Protein AF-A0A2K8SET0-F1 (afdb_monomer_lite)

Foldseek 3Di:
DVVLLVVLVPVVLLLLLLLLVVLLVQLLLLLLLLLVLLLVLLVVVVVCVPPVDDSVVVSVVSLVVSLVVSCVVLCVVVVVVLVPQLPFPPPPPRAGDDALLNLDHSVSSNVSSVVSCVVSSVVSCVSSCCCSVPQVPPPCNVVLPVNLLSQLLVQLLCVLVVCQLVLLQFWFDFFFLQNLVVVVVSQVVVCVVPVDGDDHDVVSRDGPDDDDRRDTQCVPPRCVSDDPPPCCSNVGGLAQPPSLSSLLSVVSSLCSVVSPPPPPDPDPVSVVVNVVSVVSLVSSLSSCSSSRSHDNCNNVVSNVVSVVSSVVSVVVSVVVVVVVVVVVVVVVVVVD

Sequence (336 aa):
MDIFSKIMKIDFLKYISIFYHELGFTELYIIFILVTIIILDYVWFYLQNTKKMKKEIFSWITICFFIIVWITLMFFKFYKKWKFNYWVDIEGKGQLKYNIAKLLSPSEYRTILVLIFSYQFIILIAILMYYKLVFSKKKNFYEEQYWKISVKILMYFFITYGLVGTVKVCMGRDYYRGMEYVIYNRIDIYYEKTGDWIIFNPKWVTTPEYQPWWNFNGLIGNPQSINWSLDQLFNANAFPSGHMAQMGMVGMGFCFIINPRDKQTINWKKVVPIYLFFFHQLIMVLSFLINGSHWLTDTSFTWMWSIVTIWIANLVVDASLDKIGNKKNTEIQNFK

pLDDT: mean 80.18, std 15.46, range [34.81, 98.0]

Organism: NCBI:txid1336749

Structure (mmCIF, N/CA/C/O backbone):
data_AF-A0A2K8SET0-F1
#
_entry.id   AF-A0A2K8SET0-F1
#
loop_
_atom_site.group_PDB
_atom_site.id
_atom_site.type_symbol
_atom_site.label_atom_id
_atom_site.label_alt_id
_atom_site.label_comp_id
_atom_site.label_asym_id
_atom_site.label_entity_id
_atom_site.label_seq_id
_atom_site.pdbx_PDB_ins_code
_atom_site.Cartn_x
_atom_site.Cartn_y
_atom_site.Cartn_z
_atom_site.occupancy
_atom_site.B_iso_or_equiv
_atom_site.auth_seq_id
_atom_site.auth_comp_id
_atom_site.auth_asym_id
_atom_site.auth_atom_id
_atom_site.pdbx_PDB_model_num
ATOM 1 N N . MET A 1 1 ? 0.274 -6.864 -26.140 1.00 59.12 1 MET A N 1
ATOM 2 C CA . MET A 1 1 ? 1.260 -6.154 -25.296 1.00 59.12 1 MET A CA 1
ATOM 3 C C . MET A 1 1 ? 1.923 -4.997 -26.041 1.00 59.12 1 MET A C 1
ATOM 5 O O . MET A 1 1 ? 2.043 -3.931 -25.454 1.00 59.12 1 MET A O 1
ATOM 9 N N . ASP A 1 2 ? 2.177 -5.119 -27.347 1.00 62.97 2 ASP A N 1
ATOM 10 C CA . ASP A 1 2 ? 2.644 -4.012 -28.212 1.00 62.97 2 ASP A CA 1
ATOM 11 C C . ASP A 1 2 ? 1.755 -2.757 -28.214 1.00 62.97 2 ASP A C 1
ATOM 13 O O . ASP A 1 2 ? 2.199 -1.656 -28.520 1.00 62.97 2 ASP A O 1
ATOM 17 N N . ILE A 1 3 ? 0.476 -2.896 -27.860 1.00 71.38 3 ILE A N 1
ATOM 18 C CA . ILE A 1 3 ? -0.425 -1.753 -27.673 1.00 71.38 3 ILE A CA 1
ATOM 19 C C . ILE A 1 3 ? 0.046 -0.881 -26.497 1.00 71.38 3 ILE A C 1
ATOM 21 O O . ILE A 1 3 ? 0.069 0.338 -26.625 1.00 71.38 3 ILE A O 1
ATOM 25 N N . PHE A 1 4 ? 0.487 -1.473 -25.381 1.00 67.69 4 PHE A N 1
ATOM 26 C CA . PHE A 1 4 ? 0.939 -0.720 -24.204 1.00 67.69 4 PHE A CA 1
ATOM 27 C C . PHE A 1 4 ? 2.284 -0.023 -24.440 1.00 67.69 4 PHE A C 1
ATOM 29 O O . PHE A 1 4 ? 2.461 1.118 -24.016 1.00 67.69 4 PHE A O 1
ATOM 36 N N . SER A 1 5 ? 3.190 -0.641 -25.205 1.00 62.78 5 SER A N 1
ATOM 37 C CA . SER A 1 5 ? 4.435 0.019 -25.622 1.00 62.78 5 SER A CA 1
ATOM 38 C C . SER A 1 5 ? 4.176 1.176 -26.596 1.00 62.78 5 SER A C 1
ATOM 40 O O . SER A 1 5 ? 4.845 2.205 -26.525 1.00 62.78 5 SER A O 1
ATOM 42 N N . LYS A 1 6 ? 3.150 1.081 -27.454 1.00 69.00 6 LYS A N 1
ATOM 43 C CA . LYS A 1 6 ? 2.692 2.208 -28.287 1.00 69.00 6 LYS A CA 1
ATOM 44 C C . LYS A 1 6 ? 2.050 3.324 -27.458 1.00 69.00 6 LYS A C 1
ATOM 46 O O . LYS A 1 6 ? 2.267 4.494 -27.762 1.00 69.00 6 LYS A O 1
ATOM 51 N N . ILE A 1 7 ? 1.316 2.982 -26.399 1.00 69.81 7 ILE A N 1
ATOM 52 C CA . ILE A 1 7 ? 0.691 3.945 -25.478 1.00 69.81 7 ILE A CA 1
ATOM 53 C C . ILE A 1 7 ? 1.741 4.799 -24.743 1.00 69.81 7 ILE A C 1
ATOM 55 O O . ILE A 1 7 ? 1.509 5.986 -24.524 1.00 69.81 7 ILE A O 1
ATOM 59 N N . MET A 1 8 ? 2.929 4.252 -24.457 1.00 65.31 8 MET A N 1
ATOM 60 C CA . MET A 1 8 ? 4.059 4.991 -23.860 1.00 65.31 8 MET A CA 1
ATOM 61 C C . MET A 1 8 ? 4.589 6.162 -24.709 1.00 65.31 8 MET A C 1
ATOM 63 O O . MET A 1 8 ? 5.368 6.977 -24.208 1.00 65.31 8 MET A O 1
ATOM 67 N N . LYS A 1 9 ? 4.165 6.294 -25.975 1.00 67.69 9 LYS A N 1
ATOM 68 C CA . LYS A 1 9 ? 4.431 7.490 -26.795 1.00 67.69 9 LYS A CA 1
ATOM 69 C C . LYS A 1 9 ? 3.701 8.731 -26.279 1.00 67.69 9 LYS A C 1
ATOM 71 O O . LYS A 1 9 ? 4.137 9.845 -26.543 1.00 67.69 9 LYS A O 1
ATOM 76 N N . ILE A 1 10 ? 2.602 8.546 -25.552 1.00 79.94 10 ILE A N 1
ATOM 77 C CA . ILE A 1 10 ? 1.809 9.638 -24.994 1.00 79.94 10 ILE A CA 1
ATOM 78 C C . ILE A 1 10 ? 2.432 10.040 -23.655 1.00 79.94 10 ILE A C 1
ATOM 80 O O . ILE A 1 10 ? 2.283 9.336 -22.653 1.00 79.94 10 ILE A O 1
ATOM 84 N N . ASP A 1 11 ? 3.110 11.191 -23.626 1.00 79.31 11 ASP A N 1
ATOM 85 C CA . ASP A 1 11 ? 3.842 11.673 -22.446 1.00 79.31 11 ASP A CA 1
ATOM 86 C C . ASP A 1 11 ? 2.974 11.728 -21.180 1.00 79.31 11 ASP A C 1
ATOM 88 O O . ASP A 1 11 ? 3.429 11.352 -20.102 1.00 79.31 11 ASP A O 1
ATOM 92 N N . PHE A 1 12 ? 1.701 12.107 -21.304 1.00 85.62 12 PHE A N 1
ATOM 93 C CA . PHE A 1 12 ? 0.752 12.117 -20.188 1.00 85.62 12 PHE A CA 1
ATOM 94 C C . PHE A 1 12 ? 0.607 10.747 -19.498 1.00 85.62 12 PHE A C 1
ATOM 96 O O . PHE A 1 12 ? 0.669 10.657 -18.271 1.00 85.62 12 PHE A O 1
ATOM 103 N N . LEU A 1 13 ? 0.469 9.667 -20.274 1.00 83.75 13 LEU A N 1
ATOM 104 C CA . LEU A 1 13 ? 0.269 8.314 -19.741 1.00 83.75 13 LEU A CA 1
ATOM 105 C C . LEU A 1 13 ? 1.542 7.751 -19.104 1.00 83.75 13 LEU A C 1
ATOM 107 O O . LEU A 1 13 ? 1.458 6.967 -18.161 1.00 83.75 13 LEU A O 1
ATOM 111 N N . LYS A 1 14 ? 2.712 8.221 -19.543 1.00 79.19 14 LYS A N 1
ATOM 112 C CA . LYS A 1 14 ? 3.998 7.967 -18.884 1.00 79.19 14 LYS A CA 1
ATOM 113 C C . LYS A 1 14 ? 4.041 8.585 -17.482 1.00 79.19 14 LYS A C 1
ATOM 115 O O . LYS A 1 14 ? 4.354 7.875 -16.527 1.00 79.19 14 LYS A O 1
ATOM 120 N N . TYR A 1 15 ? 3.707 9.872 -17.334 1.00 87.44 15 TYR A N 1
ATOM 121 C CA . TYR A 1 15 ? 3.701 10.517 -16.010 1.00 87.44 15 TYR A CA 1
ATOM 122 C C . TYR A 1 15 ? 2.688 9.857 -15.072 1.00 87.44 15 TYR A C 1
ATOM 124 O O . TYR A 1 15 ? 3.029 9.575 -13.926 1.00 87.44 15 TYR A O 1
ATOM 132 N N . ILE A 1 16 ? 1.484 9.538 -15.566 1.00 91.19 16 ILE A N 1
ATOM 133 C CA . ILE A 1 16 ? 0.485 8.778 -14.798 1.00 91.19 16 ILE A CA 1
ATOM 134 C C . ILE A 1 16 ? 1.038 7.423 -14.374 1.00 91.19 16 ILE A C 1
ATOM 136 O O . ILE A 1 16 ? 0.925 7.059 -13.206 1.00 91.19 16 ILE A O 1
ATOM 140 N N . SER A 1 17 ? 1.655 6.690 -15.299 1.00 88.88 17 SER A N 1
ATOM 141 C CA . SER A 1 17 ? 2.153 5.348 -15.023 1.00 88.88 17 SER A CA 1
ATOM 142 C C . SER A 1 17 ? 3.209 5.337 -13.917 1.00 88.88 17 SER A C 1
ATOM 144 O O . SER A 1 17 ? 3.146 4.520 -12.994 1.00 88.88 17 SER A O 1
ATOM 146 N N . ILE A 1 18 ? 4.144 6.286 -13.958 1.00 87.44 18 ILE A N 1
ATOM 147 C CA . ILE A 1 18 ? 5.181 6.421 -12.932 1.00 87.44 18 ILE A CA 1
ATOM 148 C C . ILE A 1 18 ? 4.582 6.930 -11.620 1.00 87.44 18 ILE A C 1
ATOM 150 O O . ILE A 1 18 ? 4.914 6.396 -10.564 1.00 87.44 18 ILE A O 1
ATOM 154 N N . PHE A 1 19 ? 3.658 7.893 -11.675 1.00 93.06 19 PHE A N 1
ATOM 155 C CA . PHE A 1 19 ? 2.947 8.381 -10.494 1.00 93.06 19 PHE A CA 1
ATOM 156 C C . PHE A 1 19 ? 2.252 7.238 -9.749 1.00 93.06 19 PHE A C 1
ATOM 158 O O . PHE A 1 19 ? 2.478 7.064 -8.557 1.00 93.06 19 PHE A O 1
ATOM 165 N N . TYR A 1 20 ? 1.467 6.414 -10.443 1.00 93.81 20 TYR A N 1
ATOM 166 C CA . TYR A 1 20 ? 0.742 5.295 -9.836 1.00 93.81 20 TYR A CA 1
ATOM 167 C C . TYR A 1 20 ? 1.656 4.168 -9.362 1.00 93.81 20 TYR A C 1
ATOM 169 O O . TYR A 1 20 ? 1.371 3.538 -8.344 1.00 93.81 20 TYR A O 1
ATOM 177 N N . HIS A 1 21 ? 2.762 3.928 -10.065 1.00 89.06 21 HIS A N 1
ATOM 178 C CA . HIS A 1 21 ? 3.762 2.969 -9.613 1.00 89.06 21 HIS A CA 1
ATOM 179 C C . HIS A 1 21 ? 4.384 3.392 -8.284 1.00 89.06 21 HIS A C 1
ATOM 181 O O . HIS A 1 21 ? 4.460 2.605 -7.346 1.00 89.06 21 HIS A O 1
ATOM 187 N N . GLU A 1 22 ? 4.765 4.660 -8.177 1.00 90.38 22 GLU A N 1
ATOM 188 C CA . GLU A 1 22 ? 5.341 5.224 -6.963 1.00 90.38 22 GLU A CA 1
ATOM 189 C C . GLU A 1 22 ? 4.334 5.311 -5.813 1.00 90.38 22 GLU A C 1
ATOM 191 O O . GLU A 1 22 ? 4.635 4.933 -4.676 1.00 90.38 22 GLU A O 1
ATOM 196 N N . LEU A 1 23 ? 3.115 5.746 -6.126 1.00 93.75 23 LEU A N 1
ATOM 197 C CA . LEU A 1 23 ? 1.998 5.845 -5.196 1.00 93.75 23 LEU A CA 1
ATOM 198 C C . LEU A 1 23 ? 1.660 4.483 -4.582 1.00 93.75 23 LEU A C 1
ATOM 200 O O . LEU A 1 23 ? 1.507 4.359 -3.361 1.00 93.75 23 LEU A O 1
ATOM 204 N N . GLY A 1 24 ? 1.640 3.442 -5.415 1.00 90.25 24 GLY A N 1
ATOM 205 C CA . GLY A 1 24 ? 1.353 2.077 -5.007 1.00 90.25 24 GLY A CA 1
ATOM 206 C C . GLY A 1 24 ? 2.336 1.512 -3.980 1.00 90.25 24 GLY A C 1
ATOM 207 O O . GLY A 1 24 ? 2.041 0.477 -3.403 1.00 90.25 24 GLY A O 1
ATOM 208 N N . PHE A 1 25 ? 3.471 2.157 -3.693 1.00 88.81 25 PHE A N 1
ATOM 209 C CA . PHE A 1 25 ? 4.358 1.730 -2.609 1.00 88.81 25 PHE A CA 1
ATOM 210 C C . PHE A 1 25 ? 4.018 2.348 -1.243 1.00 88.81 25 PHE A C 1
ATOM 212 O O . PHE A 1 25 ? 4.593 1.921 -0.239 1.00 88.81 25 PHE A O 1
ATOM 219 N N . THR A 1 26 ? 3.215 3.414 -1.172 1.00 93.25 26 THR A N 1
ATOM 220 C CA . THR A 1 26 ? 3.055 4.227 0.056 1.00 93.25 26 THR A CA 1
ATOM 221 C C . THR A 1 26 ? 1.625 4.346 0.573 1.00 93.25 26 THR A C 1
ATOM 223 O O . THR A 1 26 ? 1.456 4.634 1.756 1.00 93.25 26 THR A O 1
ATOM 226 N N . GLU A 1 27 ? 0.592 4.096 -0.238 1.00 93.00 27 GLU A N 1
ATOM 227 C CA . GLU A 1 27 ? -0.812 4.244 0.211 1.00 93.00 27 GLU A CA 1
ATOM 228 C C . GLU A 1 27 ? -1.165 3.362 1.412 1.00 93.00 27 GLU A C 1
ATOM 230 O O . GLU A 1 27 ? -1.963 3.757 2.264 1.00 93.00 27 GLU A O 1
ATOM 235 N N . LEU A 1 28 ? -0.513 2.204 1.535 1.00 93.12 28 LEU A N 1
ATOM 236 C CA . LEU A 1 28 ? -0.680 1.293 2.664 1.00 93.12 28 LEU A CA 1
ATOM 237 C C . LEU A 1 28 ? -0.456 1.972 4.022 1.00 93.12 28 LEU A C 1
ATOM 239 O O . LEU A 1 28 ? -1.123 1.628 4.999 1.00 93.12 28 LEU A O 1
ATOM 243 N N . TYR A 1 29 ? 0.457 2.949 4.092 1.00 94.50 29 TYR A N 1
ATOM 244 C CA . TYR A 1 29 ? 0.788 3.648 5.335 1.00 94.50 29 TYR A CA 1
ATOM 245 C C . TYR A 1 29 ? -0.429 4.368 5.920 1.00 94.50 29 TYR A C 1
ATOM 247 O O . TYR A 1 29 ? -0.621 4.360 7.134 1.00 94.50 29 TYR A O 1
ATOM 255 N N . ILE A 1 30 ? -1.282 4.939 5.066 1.00 95.44 30 ILE A N 1
ATOM 256 C CA . ILE A 1 30 ? -2.477 5.675 5.491 1.00 95.44 30 ILE A CA 1
ATOM 257 C C . ILE A 1 30 ? -3.472 4.723 6.166 1.00 95.44 30 ILE A C 1
ATOM 259 O O . ILE A 1 30 ? -3.982 5.014 7.249 1.00 95.44 30 ILE A O 1
ATOM 263 N N . ILE A 1 31 ? -3.704 3.553 5.564 1.00 95.38 31 ILE A N 1
ATOM 264 C CA . ILE A 1 31 ? -4.616 2.543 6.114 1.00 95.38 31 ILE A CA 1
ATOM 265 C C . ILE A 1 31 ? -4.063 1.954 7.410 1.00 95.38 31 ILE A C 1
ATOM 267 O O . ILE A 1 31 ? -4.815 1.803 8.370 1.00 95.38 31 ILE A O 1
ATOM 271 N N . PHE A 1 32 ? -2.758 1.676 7.479 1.00 95.50 32 PHE A N 1
ATOM 272 C CA . PHE A 1 32 ? -2.129 1.208 8.715 1.00 95.50 32 PHE A CA 1
ATOM 273 C C . PHE A 1 32 ? -2.299 2.192 9.863 1.00 95.50 32 PHE A C 1
ATOM 275 O O . PHE A 1 32 ? -2.651 1.781 10.970 1.00 95.50 32 PHE A O 1
ATOM 282 N N . ILE A 1 33 ? -2.079 3.481 9.607 1.00 96.81 33 ILE A N 1
ATOM 283 C CA . ILE A 1 33 ? -2.267 4.526 10.612 1.00 96.81 33 ILE A CA 1
ATOM 284 C C . ILE A 1 33 ? -3.722 4.544 11.086 1.00 96.81 33 ILE A C 1
ATOM 286 O O . ILE A 1 33 ? -3.963 4.498 12.292 1.00 96.81 33 ILE A O 1
ATOM 290 N N . LEU A 1 34 ? -4.692 4.536 10.165 1.00 95.81 34 LEU A N 1
ATOM 291 C CA . LEU A 1 34 ? -6.117 4.529 10.510 1.00 95.81 34 LEU A CA 1
ATOM 292 C C . LEU A 1 34 ? -6.497 3.309 11.368 1.00 95.81 34 LEU A C 1
ATOM 294 O O . LEU A 1 34 ? -7.098 3.457 12.432 1.00 95.81 34 LEU A O 1
ATOM 298 N N . VAL A 1 35 ? -6.113 2.110 10.929 1.00 96.06 35 VAL A N 1
ATOM 299 C CA . VAL A 1 35 ? -6.352 0.838 11.631 1.00 96.06 35 VAL A CA 1
ATOM 300 C C . VAL A 1 35 ? -5.750 0.866 13.034 1.00 96.06 35 VAL A C 1
ATOM 302 O O . VAL A 1 35 ? -6.427 0.506 14.001 1.00 96.06 35 VAL A O 1
ATOM 305 N N . THR A 1 36 ? -4.505 1.332 13.154 1.00 96.00 36 THR A N 1
ATOM 306 C CA . THR A 1 36 ? -3.784 1.395 14.431 1.00 96.00 36 THR A CA 1
ATOM 307 C C . THR A 1 36 ? -4.434 2.392 15.380 1.00 96.00 36 THR A C 1
ATOM 309 O O . THR A 1 36 ? -4.642 2.069 16.546 1.00 96.00 36 THR A O 1
ATOM 312 N N . ILE A 1 37 ? -4.829 3.570 14.892 1.00 95.62 37 ILE A N 1
ATOM 313 C CA . ILE A 1 37 ? -5.528 4.577 15.697 1.00 95.62 37 ILE A CA 1
ATOM 314 C C . ILE A 1 37 ? -6.863 4.043 16.225 1.00 95.62 37 ILE A C 1
ATOM 316 O O . ILE A 1 37 ? -7.158 4.237 17.401 1.00 95.62 37 ILE A O 1
ATOM 320 N N . ILE A 1 38 ? -7.647 3.336 15.404 1.00 94.81 38 ILE A N 1
ATOM 321 C CA . ILE A 1 38 ? -8.921 2.737 15.839 1.00 94.81 38 ILE A CA 1
ATOM 322 C C . ILE A 1 38 ? -8.690 1.700 16.950 1.00 94.81 38 ILE A C 1
ATOM 324 O O . ILE A 1 38 ? -9.422 1.681 17.940 1.00 94.81 38 ILE A O 1
ATOM 328 N N . ILE A 1 39 ? -7.674 0.841 16.808 1.00 94.75 39 ILE A N 1
ATOM 329 C CA . ILE A 1 39 ? -7.326 -0.158 17.834 1.00 94.75 39 ILE A CA 1
ATOM 330 C C . ILE A 1 39 ? -6.882 0.537 19.121 1.00 94.75 39 ILE A C 1
ATOM 332 O O . ILE A 1 39 ? -7.347 0.191 20.206 1.00 94.75 39 ILE A O 1
ATOM 336 N N . LEU A 1 40 ? -6.003 1.527 19.006 1.00 93.38 40 LEU A N 1
ATOM 337 C CA . LEU A 1 40 ? -5.501 2.285 20.140 1.00 93.38 40 LEU A CA 1
ATOM 338 C C . LEU A 1 40 ? -6.630 3.012 20.875 1.00 93.38 40 LEU A C 1
ATOM 340 O O . LEU A 1 40 ? -6.723 2.893 22.093 1.00 93.38 40 LEU A O 1
ATOM 344 N N . ASP A 1 41 ? -7.526 3.700 20.169 1.00 91.31 41 ASP A N 1
ATOM 345 C CA . ASP A 1 41 ? -8.662 4.388 20.793 1.00 91.31 41 ASP A CA 1
ATOM 346 C C . ASP A 1 41 ? -9.590 3.416 21.533 1.00 91.31 41 ASP A C 1
ATOM 348 O O . ASP A 1 41 ? -10.073 3.734 22.621 1.00 91.31 41 ASP A O 1
ATOM 352 N N . TYR A 1 42 ? -9.772 2.199 21.008 1.00 90.00 42 TYR A N 1
ATOM 353 C CA . TYR A 1 42 ? -10.483 1.131 21.713 1.00 90.00 42 TYR A CA 1
ATOM 354 C C . TYR A 1 42 ? -9.770 0.701 23.006 1.00 90.00 42 TYR A C 1
ATOM 356 O O . TYR A 1 42 ? -10.408 0.586 24.056 1.00 90.00 42 TYR A O 1
ATOM 364 N N . VAL A 1 43 ? -8.447 0.509 22.970 1.00 89.19 43 VAL A N 1
ATOM 365 C CA . VAL A 1 43 ? -7.655 0.196 24.174 1.00 89.19 43 VAL A CA 1
ATOM 366 C C . VAL A 1 43 ? -7.748 1.337 25.193 1.00 89.19 43 VAL A C 1
ATOM 368 O O . VAL A 1 43 ? -7.954 1.088 26.382 1.00 89.19 43 VAL A O 1
ATOM 371 N N . TRP A 1 44 ? -7.658 2.589 24.743 1.00 87.50 44 TRP A N 1
ATOM 372 C CA . TRP A 1 44 ? -7.769 3.766 25.606 1.00 87.50 44 TRP A CA 1
ATOM 373 C C . TRP A 1 44 ? -9.146 3.896 26.250 1.00 87.50 44 TRP A C 1
ATOM 375 O O . TRP A 1 44 ? -9.217 4.193 27.442 1.00 87.50 44 TRP A O 1
ATOM 385 N N . PHE A 1 45 ? -10.222 3.637 25.505 1.00 85.88 45 PHE A N 1
ATOM 386 C CA . PHE A 1 45 ? -11.582 3.598 26.043 1.00 85.88 45 PHE A CA 1
ATOM 387 C C . PHE A 1 45 ? -11.695 2.602 27.205 1.00 85.88 45 PHE A C 1
ATOM 389 O O . PHE A 1 45 ? -12.212 2.944 28.269 1.00 85.88 45 PHE A O 1
ATOM 396 N N . TYR A 1 46 ? -11.128 1.403 27.051 1.00 82.69 46 TYR A N 1
ATOM 397 C CA . TYR A 1 46 ? -11.121 0.403 28.118 1.00 82.69 46 TYR A CA 1
ATOM 398 C C . TYR A 1 46 ? -10.263 0.832 29.321 1.00 82.69 46 TYR A C 1
ATOM 400 O O . TYR A 1 46 ? -10.685 0.707 30.471 1.00 82.69 46 TYR A O 1
ATOM 408 N N . LEU A 1 47 ? -9.075 1.398 29.080 1.00 83.31 47 LEU A N 1
ATOM 409 C CA . LEU A 1 47 ? -8.186 1.869 30.148 1.00 83.31 47 LEU A CA 1
ATOM 410 C C . LEU A 1 47 ? -8.756 3.068 30.914 1.00 83.31 47 LEU A C 1
ATOM 412 O O . LEU A 1 47 ? -8.545 3.168 32.124 1.00 83.31 47 LEU A O 1
ATOM 416 N N . GLN A 1 48 ? -9.488 3.969 30.260 1.00 81.19 48 GLN A N 1
ATOM 417 C CA . GLN A 1 48 ? -10.095 5.135 30.905 1.00 81.19 48 GLN A CA 1
ATOM 418 C C . GLN A 1 48 ? -11.060 4.726 32.021 1.00 81.19 48 GLN A C 1
ATOM 420 O O . GLN A 1 48 ? -11.021 5.322 33.100 1.00 81.19 48 GLN A O 1
ATOM 425 N N . ASN A 1 49 ? -11.830 3.659 31.796 1.00 76.06 49 ASN A N 1
ATOM 426 C CA . ASN A 1 49 ? -12.733 3.086 32.794 1.00 76.06 49 ASN A CA 1
ATOM 427 C C . ASN A 1 49 ? -11.993 2.530 34.026 1.00 76.06 49 ASN A C 1
ATOM 429 O O . ASN A 1 49 ? -12.612 2.326 35.063 1.00 76.06 49 ASN A O 1
ATOM 433 N N . THR A 1 50 ? -10.672 2.331 33.942 1.00 74.25 50 THR A N 1
ATOM 434 C CA . THR A 1 50 ? -9.847 1.783 35.036 1.00 74.25 50 THR A CA 1
ATOM 435 C C . THR A 1 50 ? -8.902 2.801 35.686 1.00 74.25 50 THR A C 1
ATOM 437 O O . THR A 1 50 ? -8.622 2.686 36.875 1.00 74.25 50 THR A O 1
ATOM 440 N N . LYS A 1 51 ? -8.397 3.804 34.945 1.00 72.44 51 LYS A N 1
ATOM 441 C CA . LYS A 1 51 ? -7.282 4.677 35.387 1.00 72.44 51 LYS A CA 1
ATOM 442 C C . LYS A 1 51 ? -7.548 6.193 35.308 1.00 72.44 51 LYS A C 1
ATOM 444 O O . LYS A 1 51 ? -6.609 6.971 35.442 1.00 72.44 51 LYS A O 1
ATOM 449 N N . LYS A 1 52 ? -8.795 6.641 35.082 1.00 72.75 52 LYS A N 1
ATOM 450 C CA . LYS A 1 52 ? -9.199 8.073 35.037 1.00 72.75 52 LYS A CA 1
ATOM 451 C C . LYS A 1 52 ? -8.321 8.976 34.134 1.00 72.75 52 LYS A C 1
ATOM 453 O O . LYS A 1 52 ? -8.065 10.134 34.458 1.00 72.75 52 LYS A O 1
ATOM 458 N N . MET A 1 53 ? -7.860 8.482 32.983 1.00 73.94 53 MET A N 1
ATOM 459 C CA . MET A 1 53 ? -7.072 9.288 32.033 1.00 73.94 53 MET A CA 1
ATOM 460 C C . MET A 1 53 ? -7.945 10.226 31.174 1.00 73.94 53 MET A C 1
ATOM 462 O O . MET A 1 53 ? -9.062 9.876 30.793 1.00 73.94 53 MET A O 1
ATOM 466 N N . LYS A 1 54 ? -7.420 11.407 30.806 1.00 82.50 54 LYS A N 1
ATOM 467 C CA . LYS A 1 54 ? -8.099 12.384 29.927 1.00 82.50 54 LYS A CA 1
ATOM 468 C C . LYS A 1 54 ? -7.971 11.996 28.445 1.00 82.50 54 LYS A C 1
ATOM 470 O O . LYS A 1 54 ? -7.047 12.444 27.767 1.00 82.50 54 LYS A O 1
ATOM 475 N N . LYS A 1 55 ? -8.913 11.198 27.932 1.00 80.00 55 LYS A N 1
ATOM 476 C CA . LYS A 1 55 ? -8.936 10.685 26.544 1.00 80.00 55 LYS A CA 1
ATOM 477 C C . LYS A 1 55 ? -8.690 11.750 25.465 1.00 80.00 55 LYS A C 1
ATOM 479 O O . LYS A 1 55 ? -7.957 11.498 24.514 1.00 80.00 55 LYS A O 1
ATOM 484 N N . GLU A 1 56 ? -9.279 12.936 25.617 1.00 86.12 56 GLU A N 1
ATOM 485 C CA . GLU A 1 56 ? -9.240 13.968 24.574 1.00 86.12 56 GLU A CA 1
ATOM 486 C C . GLU A 1 56 ? -7.809 14.415 24.246 1.00 86.12 56 GLU A C 1
ATOM 488 O O . GLU A 1 56 ? -7.420 14.412 23.080 1.00 86.12 56 GLU A O 1
ATOM 493 N N . ILE A 1 57 ? -6.992 14.692 25.266 1.00 87.06 57 ILE A N 1
ATOM 494 C CA . ILE A 1 57 ? -5.597 15.122 25.088 1.00 87.06 57 ILE A CA 1
ATOM 495 C C . ILE A 1 57 ? -4.767 13.998 24.456 1.00 87.06 57 ILE A C 1
ATOM 497 O O . ILE A 1 57 ? -4.058 14.228 23.478 1.00 87.06 57 ILE A O 1
ATOM 501 N N . PHE A 1 58 ? -4.900 12.769 24.965 1.00 87.06 58 PHE A N 1
ATOM 502 C CA . PHE A 1 58 ? -4.149 11.625 24.444 1.00 87.06 58 PHE A CA 1
ATOM 503 C C . PHE A 1 58 ? -4.474 11.332 22.981 1.00 87.06 58 PHE A C 1
ATOM 505 O O . PHE A 1 58 ? -3.561 11.069 22.209 1.00 87.06 58 PHE A O 1
ATOM 512 N N . SER A 1 59 ? -5.737 11.456 22.568 1.00 89.94 59 SER A N 1
ATOM 513 C CA . SER A 1 59 ? -6.116 11.220 21.172 1.00 89.94 59 SER A CA 1
ATOM 514 C C . SER A 1 59 ? -5.439 12.189 20.190 1.00 89.94 59 SER A C 1
ATOM 516 O O . SER A 1 59 ? -5.008 11.767 19.119 1.00 89.94 59 SER A O 1
ATOM 518 N N . TRP A 1 60 ? -5.276 13.465 20.564 1.00 93.75 60 TRP A N 1
ATOM 519 C CA . TRP A 1 60 ? -4.538 14.440 19.755 1.00 93.75 60 TRP A CA 1
ATOM 520 C C . TRP A 1 60 ? -3.043 14.139 19.725 1.00 93.75 60 TRP A C 1
ATOM 522 O O . TRP A 1 60 ? -2.443 14.176 18.654 1.00 93.75 60 TRP A O 1
ATOM 532 N N . ILE A 1 61 ? -2.456 13.763 20.866 1.00 93.31 61 ILE A N 1
ATOM 533 C CA . ILE A 1 61 ? -1.051 13.332 20.936 1.00 93.31 61 ILE A CA 1
ATOM 534 C C . ILE A 1 61 ? -0.817 12.132 20.010 1.00 93.31 61 ILE A C 1
ATOM 536 O O . ILE A 1 61 ? 0.148 12.132 19.250 1.00 93.31 61 ILE A O 1
ATOM 540 N N . THR A 1 62 ? -1.713 11.142 20.017 1.00 93.00 62 THR A N 1
ATOM 541 C CA . THR A 1 62 ? -1.636 9.973 19.130 1.00 93.00 62 THR A CA 1
ATOM 542 C C . THR A 1 62 ? -1.704 10.375 17.655 1.00 93.00 62 THR A C 1
ATOM 544 O O . THR A 1 62 ? -0.895 9.897 16.863 1.00 93.00 62 THR A O 1
ATOM 547 N N . ILE A 1 63 ? -2.614 11.278 17.275 1.00 95.38 63 ILE A N 1
ATOM 548 C CA . ILE A 1 63 ? -2.710 11.790 15.897 1.00 95.38 63 ILE A CA 1
ATOM 549 C C . ILE A 1 63 ? -1.414 12.501 15.486 1.00 95.38 63 ILE A C 1
ATOM 551 O O . ILE A 1 63 ? -0.851 12.175 14.441 1.00 95.38 63 ILE A O 1
ATOM 555 N N . CYS A 1 64 ? -0.904 13.418 16.314 1.00 97.06 64 CYS A N 1
ATOM 556 C CA . CYS A 1 64 ? 0.352 14.125 16.050 1.00 97.06 64 CYS A CA 1
ATOM 557 C C . CYS A 1 64 ? 1.533 13.156 15.916 1.00 97.06 64 CYS A C 1
ATOM 559 O O . CYS A 1 64 ? 2.332 13.286 14.990 1.00 97.06 64 CYS A O 1
ATOM 561 N N . PHE A 1 65 ? 1.615 12.150 16.791 1.00 96.81 65 PHE A N 1
ATOM 562 C CA . PHE A 1 65 ? 2.631 11.103 16.723 1.00 96.81 65 PHE A CA 1
ATOM 563 C C . PHE A 1 65 ? 2.591 10.361 15.381 1.00 96.81 65 PHE A C 1
ATOM 565 O O . PHE A 1 65 ? 3.625 10.233 14.729 1.00 96.81 65 PHE A O 1
ATOM 572 N N . PHE A 1 66 ? 1.415 9.929 14.916 1.00 96.94 66 PHE A N 1
ATOM 573 C CA . PHE A 1 66 ? 1.311 9.227 13.633 1.00 96.94 66 PHE A CA 1
ATOM 574 C C . PHE A 1 66 ? 1.599 10.114 12.423 1.00 96.94 66 PHE A C 1
ATOM 576 O O . PHE A 1 66 ? 2.160 9.620 11.447 1.00 96.94 66 PHE A O 1
ATOM 583 N N . ILE A 1 67 ? 1.274 11.409 12.480 1.00 97.88 67 ILE A N 1
ATOM 584 C CA . ILE A 1 67 ? 1.677 12.366 11.439 1.00 97.88 67 ILE A CA 1
ATOM 585 C C . ILE A 1 67 ? 3.205 12.452 11.369 1.00 97.88 67 ILE A C 1
ATOM 587 O O . ILE A 1 67 ? 3.765 12.354 10.279 1.00 97.88 67 ILE A O 1
ATOM 591 N N . ILE A 1 68 ? 3.887 12.569 12.515 1.00 98.00 68 ILE A N 1
ATOM 592 C CA . ILE A 1 68 ? 5.357 12.599 12.572 1.00 98.00 68 ILE A CA 1
ATOM 593 C C . ILE A 1 68 ? 5.939 11.297 12.016 1.00 98.00 68 ILE A C 1
ATOM 595 O O . ILE A 1 68 ? 6.785 11.347 11.127 1.00 98.00 68 ILE A O 1
ATOM 599 N N . VAL A 1 69 ? 5.446 10.138 12.467 1.00 96.75 69 VAL A N 1
ATOM 600 C CA . VAL A 1 69 ? 5.887 8.824 11.966 1.00 96.75 69 VAL A CA 1
ATOM 601 C C . VAL A 1 69 ? 5.706 8.724 10.452 1.00 96.75 69 VAL A C 1
ATOM 603 O O . VAL A 1 69 ? 6.624 8.292 9.755 1.00 96.75 69 VAL A O 1
ATOM 606 N N . TRP A 1 70 ? 4.559 9.154 9.919 1.00 97.38 70 TRP A N 1
ATOM 607 C CA . TRP A 1 70 ? 4.309 9.141 8.479 1.00 97.38 70 TRP A CA 1
ATOM 608 C C . TRP A 1 70 ? 5.282 10.046 7.718 1.00 97.38 70 TRP A C 1
ATOM 610 O O . TRP A 1 70 ? 5.882 9.599 6.740 1.00 97.38 70 TRP A O 1
ATOM 620 N N . ILE A 1 71 ? 5.493 11.283 8.187 1.00 97.56 71 ILE A N 1
ATOM 621 C CA . ILE A 1 71 ? 6.450 12.225 7.588 1.00 97.56 71 ILE A CA 1
ATOM 622 C C . ILE A 1 71 ? 7.853 11.617 7.588 1.00 97.56 71 ILE A C 1
ATOM 624 O O . ILE A 1 71 ? 8.529 11.662 6.564 1.00 97.56 71 ILE A O 1
ATOM 628 N N . THR A 1 72 ? 8.281 11.002 8.691 1.00 96.19 72 THR A N 1
ATOM 629 C CA . THR A 1 72 ? 9.586 10.342 8.795 1.00 96.19 72 THR A CA 1
ATOM 630 C C . THR A 1 72 ? 9.719 9.181 7.805 1.00 96.19 72 THR A C 1
ATOM 632 O O . THR A 1 72 ? 10.717 9.104 7.086 1.00 96.19 72 THR A O 1
ATOM 635 N N . LEU A 1 73 ? 8.716 8.302 7.708 1.00 94.81 73 LEU A N 1
ATOM 636 C CA . LEU A 1 73 ? 8.724 7.180 6.759 1.00 94.81 73 LEU A CA 1
ATOM 637 C C . LEU A 1 73 ? 8.777 7.662 5.304 1.00 94.81 73 LEU A C 1
ATOM 639 O O . LEU A 1 73 ? 9.572 7.152 4.508 1.00 94.81 73 LEU A O 1
ATOM 643 N N . MET A 1 74 ? 7.968 8.665 4.962 1.00 95.25 74 MET A N 1
ATOM 644 C CA . MET A 1 74 ? 7.965 9.265 3.629 1.00 95.25 74 MET A CA 1
ATOM 645 C C . MET A 1 74 ? 9.283 9.967 3.324 1.00 95.25 74 MET A C 1
ATOM 647 O O . MET A 1 74 ? 9.825 9.778 2.236 1.00 95.25 74 MET A O 1
ATOM 651 N N . PHE A 1 75 ? 9.842 10.699 4.290 1.00 94.12 75 PHE A N 1
ATOM 652 C CA . PHE A 1 75 ? 11.140 11.349 4.161 1.00 94.12 75 PHE A CA 1
ATOM 653 C C . PHE A 1 75 ? 12.233 10.334 3.839 1.00 94.12 75 PHE A C 1
ATOM 655 O O . PHE A 1 75 ? 12.925 10.510 2.845 1.00 94.12 75 PHE A O 1
ATOM 662 N N . PHE A 1 76 ? 12.368 9.242 4.599 1.00 91.44 76 PHE A N 1
ATOM 663 C CA . PHE A 1 76 ? 13.403 8.237 4.324 1.00 91.44 76 PHE A CA 1
ATOM 664 C C . PHE A 1 76 ? 13.231 7.574 2.958 1.00 91.44 76 PHE A C 1
ATOM 666 O O . PHE A 1 76 ? 14.206 7.400 2.218 1.00 91.44 76 PHE A O 1
ATOM 673 N N . LYS A 1 77 ? 11.991 7.235 2.596 1.00 88.50 77 LYS A N 1
ATOM 674 C CA . LYS A 1 77 ? 11.687 6.632 1.297 1.00 88.50 77 LYS A CA 1
ATOM 675 C C . LYS A 1 77 ? 12.061 7.560 0.151 1.00 88.50 77 LYS A C 1
ATOM 677 O O . LYS A 1 77 ? 12.706 7.139 -0.809 1.00 88.50 77 LYS A O 1
ATOM 682 N N . PHE A 1 78 ? 11.669 8.821 0.263 1.00 89.12 78 PHE A N 1
ATOM 683 C CA . PHE A 1 78 ? 11.894 9.810 -0.775 1.00 89.12 78 PHE A CA 1
ATOM 684 C C . PHE A 1 78 ? 13.342 10.238 -0.815 1.00 89.12 78 PHE A C 1
ATOM 686 O O . PHE A 1 78 ? 13.888 10.329 -1.897 1.00 89.12 78 PHE A O 1
ATOM 693 N N . TYR A 1 79 ? 14.002 10.397 0.326 1.00 87.81 79 TYR A N 1
ATOM 694 C CA . TYR A 1 79 ? 15.425 10.693 0.410 1.00 87.81 79 TYR A CA 1
ATOM 695 C C . TYR A 1 79 ? 16.268 9.646 -0.318 1.00 87.81 79 TYR A C 1
ATOM 697 O O . TYR A 1 79 ?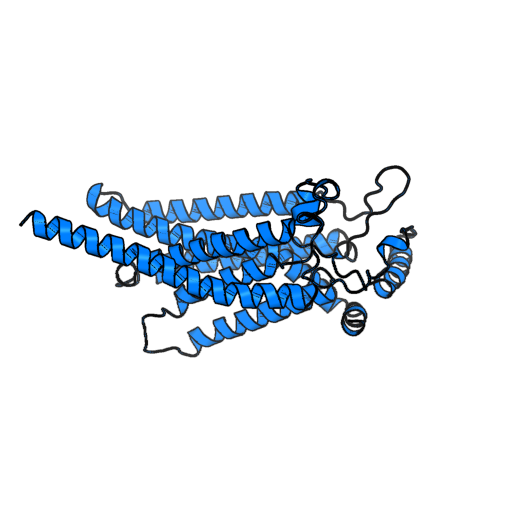 17.135 10.010 -1.113 1.00 87.81 79 TYR A O 1
ATOM 705 N N . LYS A 1 80 ? 15.971 8.350 -0.125 1.00 82.50 80 LYS A N 1
ATOM 706 C CA . LYS A 1 80 ? 16.639 7.267 -0.863 1.00 82.50 80 LYS A CA 1
ATOM 707 C C . LYS A 1 80 ? 16.460 7.436 -2.375 1.00 82.50 80 LYS A C 1
ATOM 709 O O . LYS A 1 80 ? 17.432 7.319 -3.111 1.00 82.50 80 LYS A O 1
ATOM 714 N N . LYS A 1 81 ? 15.247 7.766 -2.826 1.00 81.25 81 LYS A N 1
ATOM 715 C CA . LYS A 1 81 ? 14.912 7.986 -4.246 1.00 81.25 81 LYS A CA 1
ATOM 716 C C . LYS A 1 81 ? 15.404 9.329 -4.800 1.00 81.25 81 LYS A C 1
ATOM 718 O O . LYS A 1 81 ? 15.627 9.455 -5.994 1.00 81.25 81 LYS A O 1
ATOM 723 N N . TRP A 1 82 ? 15.610 10.318 -3.938 1.00 79.25 82 TRP A N 1
ATOM 724 C CA . TRP A 1 82 ? 16.070 11.663 -4.276 1.00 79.25 82 TRP A CA 1
ATOM 725 C C . TRP A 1 82 ? 17.580 11.704 -4.483 1.00 79.25 82 TRP A C 1
ATOM 727 O O . TRP A 1 82 ? 18.067 12.379 -5.394 1.00 79.25 82 TRP A O 1
ATOM 737 N N . LYS A 1 83 ? 18.304 10.969 -3.624 1.00 69.94 83 LYS A N 1
ATOM 738 C CA . LYS A 1 83 ? 19.738 10.692 -3.747 1.00 69.94 83 LYS A CA 1
ATOM 739 C C . LYS A 1 83 ? 20.056 9.715 -4.865 1.00 69.94 83 LYS A C 1
ATOM 741 O O . LYS A 1 83 ? 21.176 9.737 -5.363 1.00 69.94 83 LYS A O 1
ATOM 746 N N . PHE A 1 84 ? 19.097 8.870 -5.238 1.00 57.28 84 PHE A N 1
ATOM 747 C CA . PHE A 1 84 ? 19.233 8.029 -6.411 1.00 57.28 84 PHE A CA 1
ATOM 748 C C . PHE A 1 84 ? 19.313 8.936 -7.639 1.00 57.28 84 PHE A C 1
ATOM 750 O O . PHE A 1 84 ? 18.324 9.529 -8.075 1.00 57.28 84 PHE A O 1
ATOM 757 N N . ASN A 1 85 ? 20.523 9.106 -8.163 1.00 48.06 85 ASN A N 1
ATOM 758 C CA . ASN A 1 85 ? 20.710 9.775 -9.432 1.00 48.06 85 ASN A CA 1
ATOM 759 C C . ASN A 1 85 ? 20.206 8.785 -10.486 1.00 48.06 85 ASN A C 1
ATOM 761 O O . ASN A 1 85 ? 20.825 7.763 -10.733 1.00 48.06 85 ASN A O 1
ATOM 765 N N . TYR A 1 86 ? 19.053 9.062 -11.096 1.00 50.12 86 TYR A N 1
ATOM 766 C CA . TYR A 1 86 ? 18.532 8.253 -12.209 1.00 50.12 86 TYR A CA 1
ATOM 767 C C . TYR A 1 86 ? 19.416 8.332 -13.465 1.00 50.12 86 TYR A C 1
ATOM 769 O O . TYR A 1 86 ? 19.158 7.636 -14.446 1.00 50.12 86 TYR A O 1
ATOM 777 N N . TRP A 1 87 ? 20.489 9.124 -13.411 1.00 39.22 87 TRP A N 1
ATOM 778 C CA . TRP A 1 87 ? 21.655 8.966 -14.260 1.00 39.22 87 TRP A CA 1
ATOM 779 C C . TRP A 1 87 ? 22.182 7.554 -14.046 1.00 39.22 87 TRP A C 1
ATOM 781 O O . TRP A 1 87 ? 22.729 7.266 -12.993 1.00 39.22 87 TRP A O 1
ATOM 791 N N . VAL A 1 88 ? 21.915 6.668 -15.013 1.00 43.00 88 VAL A N 1
ATOM 792 C CA . VAL A 1 88 ? 22.906 5.699 -15.492 1.00 43.00 88 VAL A CA 1
ATOM 793 C C . VAL A 1 88 ? 23.894 5.297 -14.381 1.00 43.00 88 VAL A C 1
ATOM 795 O O . VAL A 1 88 ? 24.948 5.907 -14.237 1.00 43.00 88 VAL A O 1
ATOM 798 N N . ASP A 1 89 ? 23.536 4.303 -13.558 1.00 38.50 89 ASP A N 1
ATOM 799 C CA . ASP A 1 89 ? 24.532 3.717 -12.664 1.00 38.50 89 ASP A CA 1
ATOM 800 C C . ASP A 1 89 ? 25.532 3.026 -13.583 1.00 38.50 89 ASP A C 1
ATOM 802 O O . ASP A 1 89 ? 25.237 1.978 -14.166 1.00 38.50 89 ASP A O 1
ATOM 806 N N . ILE A 1 90 ? 26.677 3.672 -13.784 1.00 37.78 90 ILE A N 1
ATOM 807 C CA . ILE A 1 90 ? 27.856 3.032 -14.340 1.00 37.78 90 ILE A CA 1
ATOM 808 C C . ILE A 1 90 ? 28.401 2.184 -13.195 1.00 37.78 90 ILE A C 1
ATOM 810 O O . ILE A 1 90 ? 29.211 2.647 -12.393 1.00 37.78 90 ILE A O 1
ATOM 814 N N . GLU A 1 91 ? 27.942 0.937 -13.085 1.00 38.81 91 GLU A N 1
ATOM 815 C CA . GLU A 1 91 ? 28.752 -0.050 -12.377 1.00 38.81 91 GLU A CA 1
ATOM 816 C C . GLU A 1 91 ? 30.028 -0.245 -13.209 1.00 38.81 91 GLU A C 1
ATOM 818 O O . GLU A 1 91 ? 29.987 -0.287 -14.446 1.00 38.81 91 GLU A O 1
ATOM 823 N N . GLY A 1 92 ? 31.176 -0.257 -12.523 1.00 40.47 92 GLY A N 1
ATOM 824 C CA . GLY A 1 92 ? 32.506 -0.273 -13.129 1.00 40.47 92 GLY A CA 1
ATOM 825 C C . GLY A 1 92 ? 32.613 -1.193 -14.353 1.00 40.47 92 GLY A C 1
ATOM 826 O O . GLY A 1 92 ? 32.052 -2.286 -14.379 1.00 40.47 92 GLY A O 1
ATOM 827 N N . LYS A 1 93 ? 33.383 -0.737 -15.352 1.00 36.25 93 LYS A N 1
ATOM 828 C CA . LYS A 1 93 ? 33.487 -1.273 -16.729 1.00 36.25 93 LYS A CA 1
ATOM 829 C C . LYS A 1 93 ? 32.338 -0.906 -17.688 1.00 36.25 93 LYS A C 1
ATOM 831 O O . LYS A 1 93 ? 32.102 -1.628 -18.652 1.00 36.25 93 LYS A O 1
ATOM 836 N N . GLY A 1 94 ? 31.664 0.229 -17.484 1.00 38.75 94 GLY A N 1
ATOM 837 C CA . GLY A 1 94 ? 30.823 0.838 -18.528 1.00 38.75 94 GLY A CA 1
ATOM 838 C C . GLY A 1 94 ? 29.493 0.124 -18.796 1.00 38.75 94 GLY A C 1
ATOM 839 O O . GLY A 1 94 ? 28.972 0.210 -19.904 1.00 38.75 94 GLY A O 1
ATOM 840 N N . GLN A 1 95 ? 28.940 -0.595 -17.813 1.00 34.81 95 GLN A N 1
ATOM 841 C CA . GLN A 1 95 ? 27.667 -1.307 -17.960 1.00 34.81 95 GLN A CA 1
ATOM 842 C C . GLN A 1 95 ? 26.515 -0.548 -17.267 1.00 34.81 95 GLN A C 1
ATOM 844 O O . GLN A 1 95 ? 26.519 -0.355 -16.058 1.00 34.81 95 GLN A O 1
ATOM 849 N N . LEU A 1 96 ? 25.519 -0.135 -18.063 1.00 41.72 96 LEU A N 1
ATOM 850 C CA . LEU A 1 96 ? 24.362 0.712 -17.719 1.00 41.72 96 LEU A CA 1
ATOM 851 C C . LEU A 1 96 ? 23.079 -0.042 -17.294 1.00 41.72 96 LEU A C 1
ATOM 853 O O . LEU A 1 96 ? 22.204 -0.280 -18.120 1.00 41.72 96 LEU A O 1
ATOM 857 N N . LYS A 1 97 ? 22.823 -0.329 -16.011 1.00 42.97 97 LYS A N 1
ATOM 858 C CA . LYS A 1 97 ? 21.497 -0.888 -15.634 1.00 42.97 97 LYS A CA 1
ATOM 859 C C . LYS A 1 97 ? 20.359 0.117 -15.901 1.00 42.97 97 LYS A C 1
ATOM 861 O O . LYS A 1 97 ? 20.182 1.100 -15.171 1.00 42.97 97 LYS A O 1
ATOM 866 N N . TYR A 1 98 ? 19.568 -0.135 -16.945 1.00 45.00 98 TYR A N 1
ATOM 867 C CA . TYR A 1 98 ? 18.396 0.658 -17.316 1.00 45.00 98 TYR A CA 1
ATOM 868 C C . TYR A 1 98 ? 17.175 0.293 -16.453 1.00 45.00 98 TYR A C 1
ATOM 870 O O . TYR A 1 98 ? 16.940 -0.874 -16.149 1.00 45.00 98 TYR A O 1
ATOM 878 N N . ASN A 1 99 ? 16.386 1.294 -16.061 1.00 52.16 99 ASN A N 1
ATOM 879 C CA . ASN A 1 99 ? 15.107 1.141 -15.363 1.00 52.16 99 ASN A CA 1
ATOM 880 C C . ASN A 1 99 ? 14.106 2.090 -16.031 1.00 52.16 99 ASN A C 1
ATOM 882 O O . ASN A 1 99 ? 14.457 3.206 -16.380 1.00 52.16 99 ASN A O 1
ATOM 886 N N . ILE A 1 100 ? 12.864 1.662 -16.196 1.00 48.19 100 ILE A N 1
ATOM 887 C CA . ILE A 1 100 ? 11.772 2.380 -16.868 1.00 48.19 100 ILE A CA 1
ATOM 888 C C . ILE A 1 100 ? 11.447 3.717 -16.182 1.00 48.19 100 ILE A C 1
ATOM 890 O O . ILE A 1 100 ? 11.098 4.690 -16.848 1.00 48.19 100 ILE A O 1
ATOM 894 N N . ALA A 1 101 ? 11.679 3.821 -14.869 1.00 46.78 101 ALA A N 1
ATOM 895 C CA . ALA A 1 101 ? 11.635 5.089 -14.136 1.00 46.78 101 ALA A CA 1
ATOM 896 C C . ALA A 1 101 ? 12.698 6.116 -14.603 1.00 46.78 101 ALA A C 1
ATOM 898 O O . ALA A 1 101 ? 12.556 7.304 -14.331 1.00 46.78 101 ALA A O 1
ATOM 899 N N . LYS A 1 102 ? 13.728 5.684 -15.351 1.00 50.56 102 LYS A N 1
ATOM 900 C CA . LYS A 1 102 ? 14.764 6.521 -15.994 1.00 50.56 102 LYS A CA 1
ATOM 901 C C . LYS A 1 102 ? 14.308 7.126 -17.335 1.00 50.56 102 LYS A C 1
ATOM 903 O O . LYS A 1 102 ? 15.108 7.756 -18.014 1.00 50.56 102 LYS A O 1
ATOM 908 N N . LEU A 1 103 ? 13.036 6.962 -17.722 1.00 58.16 103 LEU A N 1
ATOM 909 C CA . LEU A 1 103 ? 12.417 7.694 -18.844 1.00 58.16 103 LEU A CA 1
ATOM 910 C C . LEU A 1 103 ? 12.001 9.130 -18.488 1.00 58.16 103 LEU A C 1
ATOM 912 O O . LEU A 1 103 ? 11.478 9.851 -19.343 1.00 58.16 103 LEU A O 1
ATOM 916 N N . LEU A 1 104 ? 12.193 9.526 -17.230 1.00 67.31 104 LEU A N 1
ATOM 917 C CA . LEU A 1 104 ? 11.995 10.881 -16.742 1.00 67.31 104 LEU A CA 1
ATOM 918 C C . LEU A 1 104 ? 13.335 11.519 -16.415 1.00 67.31 104 LEU A C 1
ATOM 920 O O . LEU A 1 104 ? 14.248 10.856 -15.913 1.00 67.31 104 LEU A O 1
ATOM 924 N N . SER A 1 105 ? 13.426 12.826 -16.630 1.00 70.56 105 SER A N 1
ATOM 925 C CA . SER A 1 105 ? 14.519 13.602 -16.068 1.00 70.56 105 SER A CA 1
ATOM 926 C C . SER A 1 105 ? 14.459 13.557 -14.530 1.00 70.56 105 SER A C 1
ATOM 928 O O . SER A 1 105 ? 13.384 13.378 -13.939 1.00 70.56 105 SER A O 1
ATOM 930 N N . PRO A 1 106 ? 15.590 13.762 -13.834 1.00 73.69 106 PRO A N 1
ATOM 931 C CA . PRO A 1 106 ? 15.592 13.818 -12.376 1.00 73.69 106 PRO A CA 1
ATOM 932 C C . PRO A 1 106 ? 14.630 14.871 -11.814 1.00 73.69 106 PRO A C 1
ATOM 934 O O . PRO A 1 106 ? 14.031 14.642 -10.765 1.00 73.69 106 PRO A O 1
ATOM 937 N N . SER A 1 107 ? 14.464 16.015 -12.488 1.00 79.75 107 SER A N 1
ATOM 938 C CA . SER A 1 107 ? 13.524 17.054 -12.055 1.00 79.75 107 SER A CA 1
ATOM 939 C C . SER A 1 107 ? 12.073 16.603 -12.212 1.00 79.75 107 SER A C 1
ATOM 941 O O . SER A 1 107 ? 11.300 16.752 -11.271 1.00 79.75 107 SER A O 1
ATOM 943 N N . GLU A 1 108 ? 11.716 15.979 -13.336 1.00 83.06 108 GLU A N 1
ATOM 944 C CA . GLU A 1 108 ? 10.375 15.427 -13.568 1.00 83.06 108 GLU A CA 1
ATOM 945 C C . GLU A 1 108 ? 10.010 14.370 -12.523 1.00 83.06 108 GLU A C 1
ATOM 947 O O . GLU A 1 108 ? 8.938 14.430 -11.918 1.00 83.06 108 GLU A O 1
ATOM 952 N N . TYR A 1 109 ? 10.915 13.426 -12.265 1.00 83.81 109 TYR A N 1
ATOM 953 C CA . TYR A 1 109 ? 10.681 12.375 -11.280 1.00 83.81 109 TYR A CA 1
ATOM 954 C C . TYR A 1 109 ? 10.546 12.939 -9.859 1.00 83.81 109 TYR A C 1
ATOM 956 O O . TYR A 1 109 ? 9.627 12.572 -9.126 1.00 83.81 109 TYR A O 1
ATOM 964 N N . ARG A 1 110 ? 11.401 13.894 -9.471 1.00 87.75 110 ARG A N 1
ATOM 965 C CA . ARG A 1 110 ? 11.297 14.586 -8.173 1.00 87.75 110 ARG A CA 1
ATOM 966 C C . ARG A 1 110 ? 9.980 15.346 -8.033 1.00 87.75 110 ARG A C 1
ATOM 968 O O . ARG A 1 110 ? 9.379 15.297 -6.962 1.00 87.75 110 ARG A O 1
ATOM 975 N N . THR A 1 111 ? 9.500 15.986 -9.099 1.00 90.62 111 THR A N 1
ATOM 976 C CA . THR A 1 111 ? 8.181 16.632 -9.109 1.00 90.62 111 THR A CA 1
ATOM 977 C C . THR A 1 111 ? 7.065 15.613 -8.877 1.00 90.62 111 THR A C 1
ATOM 979 O O . THR A 1 111 ? 6.195 15.866 -8.046 1.00 90.62 111 THR A O 1
ATOM 982 N N . ILE A 1 112 ? 7.105 14.437 -9.518 1.00 91.75 112 ILE A N 1
ATOM 983 C CA . ILE A 1 112 ? 6.141 13.352 -9.247 1.00 91.75 112 ILE A CA 1
ATOM 984 C C . ILE A 1 112 ? 6.163 12.953 -7.771 1.00 91.75 112 ILE A C 1
ATOM 986 O O . ILE A 1 112 ? 5.100 12.837 -7.162 1.00 91.75 112 ILE A O 1
ATOM 990 N N . LEU A 1 113 ? 7.348 12.769 -7.181 1.00 92.31 113 LEU A N 1
ATOM 991 C CA . LEU A 1 113 ? 7.456 12.430 -5.763 1.00 92.31 113 LEU A CA 1
ATOM 992 C C . LEU A 1 113 ? 6.791 13.505 -4.894 1.00 92.31 113 LEU A C 1
ATOM 994 O O . LEU A 1 113 ? 5.940 13.171 -4.074 1.00 92.31 113 LEU A O 1
ATOM 998 N N . VAL A 1 114 ? 7.100 14.788 -5.111 1.00 94.69 114 VAL A N 1
ATOM 999 C CA . VAL A 1 114 ? 6.463 15.897 -4.375 1.00 94.69 114 VAL A CA 1
ATOM 1000 C C . VAL A 1 114 ? 4.939 15.846 -4.510 1.00 94.69 114 VAL A C 1
ATOM 1002 O O . VAL A 1 114 ? 4.247 15.925 -3.496 1.00 94.69 114 VAL A O 1
ATOM 1005 N N . LEU A 1 115 ? 4.413 15.629 -5.719 1.00 96.12 115 LEU A N 1
ATOM 1006 C CA . LEU A 1 115 ? 2.971 15.497 -5.945 1.00 96.12 115 LEU A CA 1
ATOM 1007 C C . LEU A 1 115 ? 2.365 14.332 -5.155 1.00 96.12 115 LEU A C 1
ATOM 1009 O O . LEU A 1 115 ? 1.313 14.504 -4.541 1.00 96.12 115 LEU A O 1
ATOM 1013 N N . ILE A 1 116 ? 3.029 13.173 -5.118 1.00 95.69 116 ILE A N 1
ATOM 1014 C CA . ILE A 1 116 ? 2.585 12.009 -4.335 1.00 95.69 116 ILE A CA 1
ATOM 1015 C C . ILE A 1 116 ? 2.570 12.333 -2.842 1.00 95.69 116 ILE A C 1
ATOM 1017 O O . ILE A 1 116 ? 1.584 12.033 -2.169 1.00 95.69 116 ILE A O 1
ATOM 1021 N N . PHE A 1 117 ? 3.628 12.958 -2.318 1.00 96.50 117 PHE A N 1
ATOM 1022 C CA . PHE A 1 117 ? 3.683 13.348 -0.908 1.00 96.50 117 PHE A CA 1
ATOM 1023 C C . 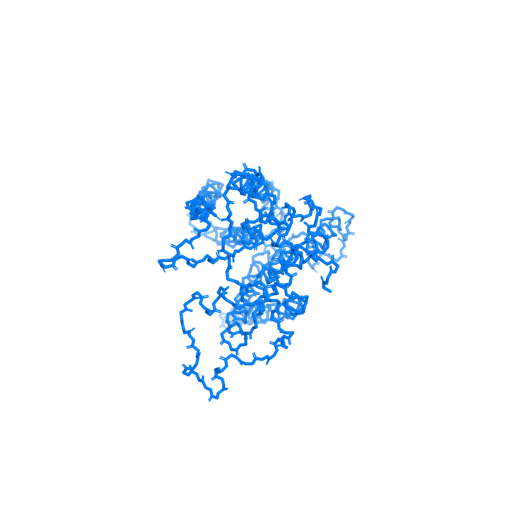PHE A 1 117 ? 2.567 14.320 -0.557 1.00 96.50 117 PHE A C 1
ATOM 1025 O O . PHE A 1 117 ? 1.843 14.077 0.405 1.00 96.50 117 PHE A O 1
ATOM 1032 N N . SER A 1 118 ? 2.385 15.381 -1.344 1.00 97.00 118 SER A N 1
ATOM 1033 C CA . SER A 1 118 ? 1.326 16.364 -1.121 1.00 97.00 118 SER A CA 1
ATOM 1034 C C . SER A 1 118 ? -0.059 15.718 -1.178 1.00 97.00 118 SER A C 1
ATOM 1036 O O . SER A 1 118 ? -0.860 15.914 -0.266 1.00 97.00 118 SER A O 1
ATOM 1038 N N . TYR A 1 119 ? -0.323 14.897 -2.197 1.00 96.50 119 TYR A N 1
ATOM 1039 C CA . TYR A 1 119 ? -1.579 14.160 -2.352 1.00 96.50 119 TYR A CA 1
ATOM 1040 C C . TYR A 1 119 ? -1.871 13.260 -1.143 1.00 96.50 119 TYR A C 1
ATOM 1042 O O . TYR A 1 119 ? -2.937 13.357 -0.530 1.00 96.50 119 TYR A O 1
ATOM 1050 N N . GLN A 1 120 ? -0.913 12.419 -0.750 1.00 96.56 120 GLN A N 1
ATOM 1051 C CA . GLN A 1 120 ? -1.098 11.488 0.361 1.00 96.56 120 GLN A CA 1
ATOM 1052 C C . GLN A 1 120 ? -1.168 12.188 1.715 1.00 96.56 120 GLN A C 1
ATOM 1054 O O . GLN A 1 120 ? -1.923 11.747 2.580 1.00 96.56 120 GLN A O 1
ATOM 1059 N N . PHE A 1 121 ? -0.435 13.286 1.901 1.00 97.69 121 PHE A N 1
ATOM 1060 C CA . PHE A 1 121 ? -0.501 14.083 3.120 1.00 97.69 121 PHE A CA 1
ATOM 1061 C C . PHE A 1 121 ? -1.887 14.714 3.292 1.00 97.69 121 PHE A C 1
ATOM 1063 O O . PHE A 1 121 ? -2.470 14.620 4.370 1.00 97.69 121 PHE A O 1
ATOM 1070 N N . ILE A 1 122 ? -2.463 15.275 2.222 1.00 97.81 122 ILE A N 1
ATOM 1071 C CA . ILE A 1 122 ? -3.830 15.821 2.244 1.00 97.81 122 ILE A CA 1
ATOM 1072 C C . ILE A 1 122 ? -4.839 14.728 2.616 1.00 97.81 122 ILE A C 1
ATOM 1074 O O . ILE A 1 122 ? -5.675 14.944 3.495 1.00 97.81 122 ILE A O 1
ATOM 1078 N N . ILE A 1 123 ? -4.738 13.543 2.004 1.00 95.62 123 ILE A N 1
ATOM 1079 C CA . ILE A 1 123 ? -5.617 12.406 2.320 1.00 95.62 123 ILE A CA 1
ATOM 1080 C C . ILE A 1 123 ? -5.444 11.954 3.769 1.00 95.62 123 ILE A C 1
ATOM 1082 O O . ILE A 1 123 ? -6.439 11.729 4.457 1.00 95.62 123 ILE A O 1
ATOM 1086 N N . LEU A 1 124 ? -4.204 11.843 4.251 1.00 97.12 124 LEU A N 1
ATOM 1087 C CA . LEU A 1 124 ? -3.912 11.461 5.627 1.00 97.12 124 LEU A CA 1
ATOM 1088 C C . LEU A 1 124 ? -4.568 12.435 6.608 1.00 97.12 124 LEU A C 1
ATOM 1090 O O . LEU A 1 124 ? -5.310 12.000 7.486 1.00 97.12 124 LEU A O 1
ATOM 1094 N N . ILE A 1 125 ? -4.348 13.742 6.442 1.00 97.81 125 ILE A N 1
ATOM 1095 C CA . ILE A 1 125 ? -4.952 14.759 7.311 1.00 97.81 125 ILE A CA 1
ATOM 1096 C C . ILE A 1 125 ? -6.478 14.697 7.225 1.00 97.81 125 ILE A C 1
ATOM 1098 O O . ILE A 1 125 ? -7.137 14.677 8.262 1.00 97.81 125 ILE A O 1
ATOM 1102 N N . ALA A 1 126 ? -7.055 14.586 6.026 1.00 96.25 126 ALA A N 1
ATOM 1103 C CA . ALA A 1 126 ? -8.502 14.474 5.857 1.00 96.25 126 ALA A CA 1
ATOM 1104 C C . ALA A 1 126 ? -9.081 13.251 6.591 1.00 96.25 126 ALA A C 1
ATOM 1106 O O . ALA A 1 126 ? -10.070 13.384 7.313 1.00 96.25 126 ALA A O 1
ATOM 1107 N N . ILE A 1 127 ? -8.449 12.080 6.468 1.00 94.88 127 ILE A N 1
ATOM 1108 C CA . ILE A 1 127 ? -8.878 10.843 7.137 1.00 94.88 127 ILE A CA 1
ATOM 1109 C C . ILE A 1 127 ? -8.729 10.955 8.655 1.00 94.88 127 ILE A C 1
ATOM 1111 O O . ILE A 1 127 ? -9.652 10.583 9.378 1.00 94.88 127 ILE A O 1
ATOM 1115 N N . LEU A 1 128 ? -7.610 11.484 9.154 1.00 95.81 128 LEU A N 1
ATOM 1116 C CA . LEU A 1 128 ? -7.370 11.640 10.592 1.00 95.81 128 LEU A CA 1
ATOM 1117 C C . LEU A 1 128 ? -8.332 12.649 11.226 1.00 95.81 128 LEU A C 1
ATOM 1119 O O . LEU A 1 128 ? -8.876 12.400 12.304 1.00 95.81 128 LEU A O 1
ATOM 1123 N N . MET A 1 129 ? -8.599 13.757 10.537 1.00 96.25 129 MET A N 1
ATOM 1124 C CA . MET A 1 129 ? -9.557 14.764 10.986 1.00 96.25 129 MET A CA 1
ATOM 1125 C C . MET A 1 129 ? -10.988 14.235 10.919 1.00 96.25 129 MET A C 1
ATOM 1127 O O . MET A 1 129 ? -11.740 14.402 11.879 1.00 96.25 129 MET A O 1
ATOM 1131 N N . TYR A 1 130 ? -11.360 13.531 9.848 1.00 94.25 130 TYR A N 1
ATOM 1132 C CA . TYR A 1 130 ? -12.655 12.854 9.762 1.00 94.25 130 TYR A CA 1
ATOM 1133 C C . TYR A 1 130 ? -12.819 11.827 10.887 1.00 94.25 130 TYR A C 1
ATOM 1135 O O . TYR A 1 130 ? -13.849 11.799 11.567 1.00 94.25 130 TYR A O 1
ATOM 1143 N N . TYR A 1 131 ? -11.783 11.025 11.134 1.00 93.69 131 TYR A N 1
ATOM 1144 C CA . TYR A 1 131 ? -11.755 10.058 12.220 1.00 93.69 131 TYR A CA 1
ATOM 1145 C C . TYR A 1 131 ? -12.027 10.735 13.572 1.00 93.69 131 TYR A C 1
ATOM 1147 O O . TYR A 1 131 ? -12.935 10.342 14.311 1.00 93.69 131 TYR A O 1
ATOM 1155 N N . LYS A 1 132 ? -11.268 11.787 13.885 1.00 93.75 132 LYS A N 1
ATOM 1156 C CA . LYS A 1 132 ? -11.315 12.484 15.174 1.00 93.75 132 LYS A CA 1
ATOM 1157 C C . LYS A 1 132 ? -12.597 13.286 15.389 1.00 93.75 132 LYS A C 1
ATOM 1159 O O . LYS A 1 132 ? -13.151 13.297 16.489 1.00 93.75 132 LYS A O 1
ATOM 1164 N N . LEU A 1 133 ? -13.045 14.006 14.368 1.00 93.62 133 LEU A N 1
ATOM 1165 C CA . LEU A 1 133 ? -14.156 14.943 14.496 1.00 93.62 133 LEU A CA 1
ATOM 1166 C C . LEU A 1 133 ? -15.513 14.272 14.302 1.00 93.62 133 LEU A C 1
ATOM 1168 O O . LEU A 1 133 ? -16.479 14.722 14.916 1.00 93.62 133 LEU A O 1
ATOM 1172 N N . VAL A 1 134 ? -15.581 13.213 13.489 1.00 91.44 134 VAL A N 1
ATOM 1173 C CA . VAL A 1 134 ? -16.843 12.582 13.082 1.00 91.44 134 VAL A CA 1
ATOM 1174 C C . VAL A 1 134 ? -16.902 11.115 13.503 1.00 91.44 134 VAL A C 1
ATOM 1176 O O . VAL A 1 134 ? -17.801 10.726 14.245 1.00 91.44 134 VAL A O 1
ATOM 1179 N N . PHE A 1 135 ? -15.964 10.283 13.047 1.00 89.69 135 PHE A N 1
ATOM 1180 C CA . PHE A 1 135 ? -16.094 8.823 13.140 1.00 89.69 135 PHE A CA 1
ATOM 1181 C C . PHE A 1 135 ? -16.050 8.295 14.583 1.00 89.69 135 PHE A C 1
ATOM 1183 O O . PHE A 1 135 ? -16.954 7.577 15.004 1.00 89.69 135 PHE A O 1
ATOM 1190 N N . SER A 1 136 ? -15.044 8.708 15.356 1.00 89.75 136 SER A N 1
ATOM 1191 C CA . SER A 1 136 ? -14.825 8.320 16.762 1.00 89.75 136 SER A CA 1
ATOM 1192 C C . SER A 1 136 ? -15.886 8.844 17.737 1.00 89.75 136 SER A C 1
ATOM 1194 O O . SER A 1 136 ? -15.970 8.369 18.868 1.00 89.75 136 SER A O 1
ATOM 1196 N N . LYS A 1 137 ? -16.705 9.819 17.316 1.00 88.19 137 LYS A N 1
ATOM 1197 C CA . LYS A 1 137 ? -17.790 10.400 18.125 1.00 88.19 137 LYS A CA 1
ATOM 1198 C C . LYS A 1 137 ? -19.150 9.753 17.865 1.00 88.19 137 LYS A C 1
ATOM 1200 O O . LYS A 1 137 ? -20.130 10.132 18.503 1.00 88.19 137 LYS A O 1
ATOM 1205 N N . LYS A 1 138 ? -19.245 8.802 16.928 1.00 86.06 138 LYS A N 1
ATOM 1206 C CA . LYS A 1 138 ? -20.495 8.070 16.689 1.00 86.06 138 LYS A CA 1
ATOM 1207 C C . LYS A 1 138 ? -20.901 7.324 17.962 1.00 86.06 138 LYS A C 1
ATOM 1209 O O . LYS A 1 138 ? -20.078 6.629 18.552 1.00 86.06 138 LYS A O 1
ATOM 1214 N N . LYS A 1 139 ? -22.181 7.428 18.344 1.00 76.81 139 LYS A N 1
ATOM 1215 C CA . LYS A 1 139 ? -22.737 6.813 19.566 1.00 76.81 139 LYS A CA 1
ATOM 1216 C C . LYS A 1 139 ? -22.395 5.322 19.671 1.00 76.81 139 LYS A C 1
ATOM 1218 O O . LYS A 1 139 ? -21.986 4.859 20.726 1.00 76.81 139 LYS A O 1
ATOM 1223 N N . ASN A 1 140 ? -22.453 4.623 18.541 1.00 76.50 140 ASN A N 1
ATOM 1224 C CA . ASN A 1 140 ? -22.249 3.183 18.476 1.00 76.50 140 ASN A CA 1
ATOM 1225 C C . ASN A 1 140 ? -20.826 2.808 18.031 1.00 76.50 140 ASN A C 1
ATOM 1227 O O . ASN A 1 140 ? -20.602 1.677 17.629 1.00 76.50 140 ASN A O 1
ATOM 1231 N N . PHE A 1 141 ? -19.842 3.717 18.066 1.00 82.69 141 PHE A N 1
ATOM 1232 C CA . PHE A 1 141 ? -18.486 3.428 17.575 1.00 82.69 141 PHE A CA 1
ATOM 1233 C C . PHE A 1 141 ? -17.865 2.187 18.248 1.00 82.69 141 PHE A C 1
ATOM 1235 O O . PHE A 1 141 ? -17.302 1.312 17.590 1.00 82.69 141 PHE A O 1
ATOM 1242 N N . TYR A 1 142 ? -18.017 2.062 19.566 1.00 80.00 142 TYR A N 1
ATOM 1243 C CA . TYR A 1 142 ? -17.518 0.897 20.298 1.00 80.00 142 TYR A CA 1
ATOM 1244 C C . TYR A 1 142 ? -18.426 -0.332 20.156 1.00 80.00 142 TYR A C 1
ATOM 1246 O O . TYR A 1 142 ? -17.931 -1.458 20.078 1.00 80.00 142 TYR A O 1
ATOM 1254 N N . GLU A 1 143 ? -19.738 -0.116 20.061 1.00 72.25 143 GLU A N 1
ATOM 1255 C CA . GLU A 1 143 ? -20.762 -1.162 19.936 1.00 72.25 143 GLU A CA 1
ATOM 1256 C C . GLU A 1 143 ? -20.743 -1.841 18.557 1.00 72.25 143 GLU A C 1
ATOM 1258 O O . GLU A 1 143 ? -20.886 -3.058 18.448 1.00 72.25 143 GLU A O 1
ATOM 1263 N N . GLU A 1 144 ? -20.458 -1.079 17.500 1.00 71.44 144 GLU A N 1
ATOM 1264 C CA . GLU A 1 144 ? -20.285 -1.561 16.124 1.00 71.44 144 GLU A CA 1
ATOM 1265 C C . GLU A 1 144 ? -18.953 -2.298 15.928 1.00 71.44 144 GLU A C 1
ATOM 1267 O O . GLU A 1 144 ? -18.715 -2.876 14.868 1.00 71.44 144 GLU A O 1
ATOM 1272 N N . GLN A 1 145 ? -18.112 -2.361 16.969 1.00 83.25 145 GLN A N 1
ATOM 1273 C CA . GLN A 1 145 ? -16.899 -3.171 17.007 1.00 83.25 145 GLN A CA 1
ATOM 1274 C C . GLN A 1 145 ? -15.933 -2.853 15.851 1.00 83.25 145 GLN A C 1
ATOM 1276 O O . GLN A 1 145 ? -15.307 -3.758 15.299 1.00 83.25 145 GLN A O 1
ATOM 1281 N N . TYR A 1 146 ? -15.755 -1.570 15.503 1.00 89.12 146 TYR A N 1
ATOM 1282 C CA . TYR A 1 146 ? -14.825 -1.149 14.440 1.00 89.12 146 TYR A CA 1
ATOM 1283 C C . TYR A 1 146 ? -13.386 -1.645 14.661 1.00 89.12 146 TYR A C 1
ATOM 1285 O O . TYR A 1 146 ? -12.676 -1.925 13.698 1.00 89.12 146 TYR A O 1
ATOM 1293 N N . TRP A 1 147 ? -12.971 -1.858 15.912 1.00 91.44 147 TRP A N 1
ATOM 1294 C CA . TRP A 1 147 ? -11.690 -2.495 16.234 1.00 91.44 147 TRP A CA 1
ATOM 1295 C C . TRP A 1 147 ? -11.577 -3.931 15.690 1.00 91.44 147 TRP A C 1
ATOM 1297 O O . TRP A 1 147 ? -10.488 -4.349 15.305 1.00 91.44 147 TRP A O 1
ATOM 1307 N N . LYS A 1 148 ? -12.681 -4.687 15.588 1.00 90.75 148 LYS A N 1
ATOM 1308 C CA . LYS A 1 148 ? -12.688 -6.021 14.962 1.00 90.75 148 LYS A CA 1
ATOM 1309 C C . LYS A 1 148 ? -12.441 -5.922 13.463 1.00 90.75 148 LYS A C 1
ATOM 1311 O O . LYS A 1 148 ? -11.715 -6.746 12.918 1.00 90.75 148 LYS A O 1
ATOM 1316 N N . ILE A 1 149 ? -13.000 -4.901 12.807 1.00 92.00 149 ILE A N 1
ATOM 1317 C CA . ILE A 1 149 ? -12.716 -4.610 11.393 1.00 92.00 149 ILE A CA 1
ATOM 1318 C C . ILE A 1 149 ? -11.227 -4.288 11.227 1.00 92.00 149 ILE A C 1
ATOM 1320 O O . ILE A 1 149 ? -10.580 -4.856 10.352 1.00 92.00 149 ILE A O 1
ATOM 1324 N N . SER A 1 150 ? -10.646 -3.479 12.117 1.00 95.06 150 SER A N 1
ATOM 1325 C CA . SER A 1 150 ? -9.201 -3.222 12.134 1.00 95.06 150 SER A CA 1
ATOM 1326 C C . SER A 1 150 ? -8.369 -4.506 12.264 1.00 95.06 150 SER A C 1
ATOM 1328 O O . SER A 1 150 ? -7.426 -4.702 11.501 1.00 95.06 150 SER A O 1
ATOM 1330 N N . VAL A 1 151 ? -8.737 -5.422 13.168 1.00 95.00 151 VAL A N 1
ATOM 1331 C CA . VAL A 1 151 ? -8.057 -6.725 13.316 1.00 95.00 151 VAL A CA 1
ATOM 1332 C C . VAL A 1 151 ? -8.190 -7.582 12.052 1.00 95.00 151 VAL A C 1
ATOM 1334 O O . VAL A 1 151 ? -7.216 -8.207 11.642 1.00 95.00 151 VAL A O 1
ATOM 1337 N N . LYS A 1 152 ? -9.352 -7.574 11.388 1.00 94.81 152 LYS A N 1
ATOM 1338 C CA . LYS A 1 152 ? -9.563 -8.256 10.096 1.00 94.81 152 LYS A CA 1
ATOM 1339 C C . LYS A 1 152 ? -8.658 -7.702 8.999 1.00 94.81 152 LYS A C 1
ATOM 1341 O O . LYS A 1 152 ? -8.077 -8.485 8.254 1.00 94.81 152 LYS A O 1
ATOM 1346 N N . ILE A 1 153 ? -8.488 -6.382 8.931 1.00 95.69 153 ILE A N 1
ATOM 1347 C CA . ILE A 1 153 ? -7.571 -5.738 7.978 1.00 95.69 153 ILE A CA 1
ATOM 1348 C C . ILE A 1 153 ? -6.116 -6.142 8.258 1.00 95.69 153 ILE A C 1
ATOM 1350 O O . ILE A 1 153 ? -5.383 -6.475 7.329 1.00 95.69 153 ILE A O 1
ATOM 1354 N N . LEU A 1 154 ? -5.697 -6.176 9.528 1.00 96.25 154 LEU A N 1
ATOM 1355 C CA . LEU A 1 154 ? -4.356 -6.650 9.896 1.00 96.25 154 LEU A CA 1
ATOM 1356 C C . LEU A 1 154 ? -4.158 -8.131 9.554 1.00 96.25 154 LEU A C 1
ATOM 1358 O O . LEU A 1 154 ? -3.122 -8.501 9.010 1.00 96.25 154 LEU A O 1
ATOM 1362 N N . MET A 1 155 ? -5.154 -8.976 9.825 1.00 96.00 155 MET A N 1
ATOM 1363 C CA . MET A 1 155 ? -5.112 -10.396 9.474 1.00 96.00 155 MET A CA 1
ATOM 1364 C C . MET A 1 155 ? -4.987 -10.588 7.958 1.00 96.00 155 MET A C 1
ATOM 1366 O O . MET A 1 155 ? -4.134 -11.347 7.502 1.00 96.00 155 MET A O 1
ATOM 1370 N N . TYR A 1 156 ? -5.769 -9.844 7.170 1.00 96.19 156 TYR A N 1
ATOM 1371 C CA . TYR A 1 156 ? -5.628 -9.810 5.716 1.00 96.19 156 TYR A CA 1
ATOM 1372 C C . TYR A 1 156 ? -4.207 -9.431 5.294 1.00 96.19 156 TYR A C 1
ATOM 1374 O O . TYR A 1 156 ? -3.646 -10.095 4.422 1.00 96.19 156 TYR A O 1
ATOM 1382 N N . PHE A 1 157 ? -3.619 -8.397 5.905 1.00 95.88 157 PHE A N 1
ATOM 1383 C CA . PHE A 1 157 ? -2.258 -7.969 5.591 1.00 95.88 157 PHE A CA 1
ATOM 1384 C C . PHE A 1 157 ? -1.264 -9.111 5.802 1.00 95.88 157 PHE A C 1
ATOM 1386 O O . PHE A 1 157 ? -0.529 -9.445 4.874 1.00 95.88 157 PHE A O 1
ATOM 1393 N N . PHE A 1 158 ? -1.278 -9.755 6.972 1.00 95.50 158 PHE A N 1
ATOM 1394 C CA . PHE A 1 158 ? -0.340 -10.835 7.279 1.00 95.50 158 PHE A CA 1
ATOM 1395 C C . PHE A 1 158 ? -0.516 -12.051 6.365 1.00 95.50 158 PHE A C 1
ATOM 1397 O O . PHE A 1 158 ? 0.479 -12.576 5.871 1.00 95.50 158 PHE A O 1
ATOM 1404 N N . ILE A 1 159 ? -1.753 -12.472 6.081 1.00 95.38 159 ILE A N 1
ATOM 1405 C CA . ILE A 1 159 ? -2.009 -13.606 5.177 1.00 95.38 159 ILE A CA 1
ATOM 1406 C C . ILE A 1 159 ? -1.574 -13.257 3.748 1.00 95.38 159 ILE A C 1
ATOM 1408 O O . ILE A 1 159 ? -0.880 -14.033 3.091 1.00 95.38 159 ILE A O 1
ATOM 1412 N N . THR A 1 160 ? -1.965 -12.080 3.258 1.00 94.69 160 THR A N 1
ATOM 1413 C CA . THR A 1 160 ? -1.727 -11.684 1.867 1.00 94.69 160 THR A CA 1
ATOM 1414 C C . THR A 1 160 ? -0.248 -11.420 1.612 1.00 94.69 160 THR A C 1
ATOM 1416 O O . THR A 1 160 ? 0.299 -11.958 0.654 1.00 94.69 160 THR A O 1
ATOM 1419 N N . TYR A 1 161 ? 0.430 -10.652 2.470 1.00 92.25 161 TYR A N 1
ATOM 1420 C CA . TYR A 1 161 ? 1.867 -10.398 2.323 1.00 92.25 161 TYR A CA 1
ATOM 1421 C C . TYR A 1 161 ? 2.727 -11.603 2.691 1.00 92.25 161 TYR A C 1
ATOM 1423 O O . TYR A 1 161 ? 3.783 -11.779 2.087 1.00 92.25 161 TYR A O 1
ATOM 1431 N N . GLY A 1 162 ? 2.265 -12.455 3.611 1.00 91.56 162 GLY A N 1
ATOM 1432 C CA . GLY A 1 162 ? 2.869 -13.760 3.854 1.00 91.56 162 GLY A CA 1
ATOM 1433 C C . GLY A 1 162 ? 2.898 -14.589 2.573 1.00 91.56 162 GLY A C 1
ATOM 1434 O O . GLY A 1 162 ? 3.964 -15.060 2.187 1.00 91.56 162 GLY A O 1
ATOM 1435 N N . LEU A 1 163 ? 1.770 -14.670 1.854 1.00 88.75 163 LEU A N 1
ATOM 1436 C CA . LEU A 1 163 ? 1.724 -15.340 0.554 1.00 88.75 163 LEU A CA 1
ATOM 1437 C C . LEU A 1 163 ? 2.577 -14.633 -0.503 1.00 88.75 163 LEU A C 1
ATOM 1439 O O . LEU A 1 163 ? 3.310 -15.294 -1.226 1.00 88.75 163 LEU A O 1
ATOM 1443 N N . VAL A 1 164 ? 2.501 -13.304 -0.624 1.00 90.19 164 VAL A N 1
ATOM 1444 C CA . VAL A 1 164 ? 3.310 -12.576 -1.618 1.00 90.19 164 VAL A CA 1
ATOM 1445 C C . VAL A 1 164 ? 4.795 -12.847 -1.401 1.00 90.19 164 VAL A C 1
ATOM 1447 O O . VAL A 1 164 ? 5.506 -13.105 -2.368 1.00 90.19 164 VAL A O 1
ATOM 1450 N N . GLY A 1 165 ? 5.254 -12.825 -0.148 1.00 87.75 165 GLY A N 1
ATOM 1451 C CA . GLY A 1 165 ? 6.632 -13.137 0.207 1.00 87.75 165 GLY A CA 1
ATOM 1452 C C . GLY A 1 165 ? 7.007 -14.579 -0.122 1.00 87.75 165 GLY A C 1
ATOM 1453 O O . GLY A 1 165 ? 8.004 -14.796 -0.803 1.00 87.75 165 GLY A O 1
ATOM 1454 N N . THR A 1 166 ? 6.208 -15.562 0.302 1.00 87.94 166 THR A N 1
ATOM 1455 C CA . THR A 1 166 ? 6.516 -16.978 0.042 1.00 87.94 166 THR A CA 1
ATOM 1456 C C . THR A 1 166 ? 6.463 -17.308 -1.443 1.00 87.94 166 THR A C 1
ATOM 1458 O O . THR A 1 166 ? 7.384 -17.932 -1.959 1.00 87.94 166 THR A O 1
ATOM 1461 N N . VAL A 1 167 ? 5.448 -16.839 -2.167 1.00 88.44 167 VAL A N 1
ATOM 1462 C CA . VAL A 1 167 ? 5.326 -17.100 -3.602 1.00 88.44 167 VAL A CA 1
ATOM 1463 C C . VAL A 1 167 ? 6.432 -16.398 -4.373 1.00 88.44 167 VAL A C 1
ATOM 1465 O O . VAL A 1 167 ? 7.008 -17.054 -5.221 1.00 88.44 167 VAL A O 1
ATOM 1468 N N . LYS A 1 168 ? 6.830 -15.159 -4.042 1.00 86.00 168 LYS A N 1
ATOM 1469 C CA . LYS A 1 168 ? 8.008 -14.514 -4.665 1.00 86.00 168 LYS A CA 1
ATOM 1470 C C . LYS A 1 168 ? 9.307 -15.302 -4.460 1.00 86.00 168 LYS A C 1
ATOM 1472 O O . LYS A 1 168 ? 10.208 -15.217 -5.291 1.00 86.00 168 LYS A O 1
ATOM 1477 N N . VAL A 1 169 ? 9.423 -16.034 -3.350 1.00 81.94 169 VAL A N 1
ATOM 1478 C CA . VAL A 1 169 ? 10.587 -16.878 -3.035 1.00 81.94 169 VAL A CA 1
ATOM 1479 C C . VAL A 1 169 ? 10.518 -18.237 -3.732 1.00 81.94 169 VAL A C 1
ATOM 1481 O O . VAL A 1 169 ? 11.569 -18.780 -4.045 1.00 81.94 169 VAL A O 1
ATOM 1484 N N . CYS A 1 170 ? 9.331 -18.790 -3.990 1.00 82.12 170 CYS A N 1
ATOM 1485 C CA . CYS A 1 170 ? 9.167 -20.114 -4.613 1.00 82.12 170 CYS A CA 1
ATOM 1486 C C . CYS A 1 170 ? 8.964 -20.057 -6.135 1.00 82.12 170 CYS A C 1
ATOM 1488 O O . CYS A 1 170 ? 9.291 -20.994 -6.863 1.00 82.12 170 CYS A O 1
ATOM 1490 N N . MET A 1 171 ? 8.343 -18.984 -6.606 1.00 83.06 171 MET A N 1
ATOM 1491 C CA . MET A 1 171 ? 7.880 -18.772 -7.967 1.00 83.06 171 MET A CA 1
ATOM 1492 C C . MET A 1 171 ? 8.348 -17.391 -8.401 1.00 83.06 171 MET A C 1
ATOM 1494 O O . MET A 1 171 ? 8.184 -16.393 -7.700 1.00 83.06 171 MET A O 1
ATOM 1498 N N . GLY A 1 172 ? 8.960 -17.329 -9.568 1.00 72.31 172 GLY A N 1
ATOM 1499 C CA . GLY A 1 172 ? 9.546 -16.097 -10.050 1.00 72.31 172 GLY A CA 1
ATOM 1500 C C . GLY A 1 172 ? 9.456 -16.065 -11.551 1.00 72.31 172 GLY A C 1
ATOM 1501 O O . GLY A 1 172 ? 9.782 -17.038 -12.226 1.00 72.31 172 GLY A O 1
ATOM 1502 N N . ARG A 1 173 ? 9.020 -14.923 -12.061 1.00 78.12 173 ARG A N 1
ATOM 1503 C CA . ARG A 1 173 ? 9.260 -14.569 -13.446 1.00 78.12 173 ARG A CA 1
ATOM 1504 C C . ARG A 1 173 ? 9.728 -13.142 -13.530 1.00 78.12 173 ARG A C 1
ATOM 1506 O O . ARG A 1 173 ? 9.367 -12.301 -12.693 1.00 78.12 173 ARG A O 1
ATOM 1513 N N . ASP A 1 174 ? 10.495 -12.898 -14.574 1.00 75.12 174 ASP A N 1
ATOM 1514 C CA . ASP A 1 174 ? 11.028 -11.584 -14.847 1.00 75.12 174 ASP A CA 1
ATOM 1515 C C . ASP A 1 174 ? 9.909 -10.584 -15.149 1.00 75.12 174 ASP A C 1
ATOM 1517 O O . ASP A 1 174 ? 8.825 -10.907 -15.654 1.00 75.12 174 ASP A O 1
ATOM 1521 N N . TYR A 1 175 ? 10.206 -9.327 -14.841 1.00 73.62 175 TYR A N 1
ATOM 1522 C CA . TYR A 1 175 ? 9.398 -8.195 -15.261 1.00 73.62 175 TYR A CA 1
ATOM 1523 C C . TYR A 1 175 ? 9.233 -8.163 -16.778 1.00 73.62 175 TYR A C 1
ATOM 1525 O O . TYR A 1 175 ? 10.132 -8.536 -17.535 1.00 73.62 175 TYR A O 1
ATOM 1533 N N . TYR A 1 176 ? 8.085 -7.662 -17.225 1.00 68.06 176 TYR A N 1
ATOM 1534 C CA . TYR A 1 176 ? 7.848 -7.441 -18.639 1.00 68.06 176 TYR A CA 1
ATOM 1535 C C . TYR A 1 176 ? 8.762 -6.314 -19.140 1.00 68.06 176 TYR A C 1
ATOM 1537 O O . TYR A 1 176 ? 8.638 -5.162 -18.736 1.00 68.06 176 TYR A O 1
ATOM 1545 N N . ARG A 1 177 ? 9.690 -6.635 -20.047 1.00 60.97 177 ARG A N 1
ATOM 1546 C CA . ARG A 1 177 ? 10.638 -5.658 -20.616 1.00 60.97 177 ARG A CA 1
ATOM 1547 C C . ARG A 1 177 ? 10.352 -5.294 -22.069 1.00 60.97 177 ARG A C 1
ATOM 1549 O O . ARG A 1 177 ? 11.254 -4.834 -22.756 1.00 60.97 177 ARG A O 1
ATOM 1556 N N . GLY A 1 178 ? 9.111 -5.454 -22.538 1.00 55.88 178 GLY A N 1
ATOM 1557 C CA . GLY A 1 178 ? 8.716 -5.117 -23.913 1.00 55.88 178 GLY A CA 1
ATOM 1558 C C . GLY A 1 178 ? 8.621 -3.623 -24.187 1.00 55.88 178 GLY A C 1
ATOM 1559 O O . GLY A 1 178 ? 7.556 -3.092 -24.504 1.00 55.88 178 GLY A O 1
ATOM 1560 N N . MET A 1 179 ? 9.762 -2.956 -24.053 1.00 58.78 179 MET A N 1
ATOM 1561 C CA . MET A 1 179 ? 9.963 -1.528 -24.243 1.00 58.78 179 MET A CA 1
ATOM 1562 C C . MET A 1 179 ? 11.094 -1.220 -25.221 1.00 58.78 179 MET A C 1
ATOM 1564 O O . MET A 1 179 ? 11.534 -0.079 -25.288 1.00 58.78 179 MET A O 1
ATOM 1568 N N . GLU A 1 180 ? 11.558 -2.200 -25.990 1.00 62.09 180 GLU A N 1
ATOM 1569 C CA . GLU A 1 180 ? 12.710 -2.034 -26.871 1.00 62.09 180 GLU A CA 1
ATOM 1570 C C . GLU A 1 180 ? 12.601 -0.824 -27.784 1.00 62.09 180 GLU A C 1
ATOM 1572 O O . GLU A 1 180 ? 13.415 0.096 -27.721 1.00 62.09 180 GLU A O 1
ATOM 1577 N N . TYR A 1 181 ? 11.485 -0.731 -28.493 1.00 58.59 181 TYR A N 1
ATOM 1578 C CA . TYR A 1 181 ? 11.175 0.414 -29.332 1.00 58.59 181 TYR A CA 1
ATOM 1579 C C . TYR A 1 181 ? 11.071 1.750 -28.557 1.00 58.59 181 TYR A C 1
ATOM 1581 O O . TYR A 1 181 ? 11.456 2.801 -29.068 1.00 58.59 181 TYR A O 1
ATOM 1589 N N . VAL A 1 182 ? 10.553 1.736 -27.322 1.00 59.34 182 VAL A N 1
ATOM 1590 C CA . VAL A 1 182 ? 10.405 2.944 -26.482 1.00 59.34 182 VAL A CA 1
ATOM 1591 C C . VAL A 1 182 ? 11.765 3.433 -25.987 1.00 59.34 182 VAL A C 1
ATOM 1593 O O . VAL A 1 182 ? 11.992 4.638 -25.925 1.00 59.34 182 VAL A O 1
ATOM 1596 N N . ILE A 1 183 ? 12.658 2.503 -25.649 1.00 65.12 183 ILE A N 1
ATOM 1597 C CA . ILE A 1 183 ? 14.012 2.786 -25.180 1.00 65.12 183 ILE A CA 1
ATOM 1598 C C . ILE A 1 183 ? 14.836 3.381 -26.321 1.00 65.12 183 ILE A C 1
ATOM 1600 O O . ILE A 1 183 ? 15.396 4.457 -26.132 1.00 65.12 183 ILE A O 1
ATOM 1604 N N . TYR A 1 184 ? 14.824 2.767 -27.511 1.00 68.25 184 TYR A N 1
ATOM 1605 C CA . TYR A 1 184 ? 15.541 3.288 -28.682 1.00 68.25 184 TYR A CA 1
ATOM 1606 C C . TYR A 1 184 ? 15.121 4.722 -29.038 1.00 68.25 184 TYR A C 1
ATOM 1608 O O . TYR A 1 184 ? 15.957 5.617 -29.017 1.00 68.25 184 TYR A O 1
ATOM 1616 N N . ASN A 1 185 ? 13.819 4.982 -29.214 1.00 63.97 185 ASN A N 1
ATOM 1617 C CA . ASN A 1 185 ? 13.306 6.324 -29.537 1.00 63.97 185 ASN A CA 1
ATOM 1618 C C . ASN A 1 185 ? 13.657 7.392 -28.475 1.00 63.97 185 ASN A C 1
ATOM 1620 O O . ASN A 1 185 ? 13.662 8.590 -28.738 1.00 63.97 185 ASN A O 1
ATOM 1624 N N . ARG A 1 186 ? 13.902 6.986 -27.225 1.00 62.00 186 ARG A N 1
ATOM 1625 C CA . ARG A 1 186 ? 14.197 7.913 -26.123 1.00 62.00 186 ARG A CA 1
ATOM 1626 C C . ARG A 1 186 ? 15.678 8.163 -25.931 1.00 62.00 186 ARG A C 1
ATOM 1628 O O . ARG A 1 186 ? 16.014 9.202 -25.377 1.00 62.00 186 ARG A O 1
ATOM 1635 N N . ILE A 1 187 ? 16.534 7.256 -26.382 1.00 68.50 187 ILE A N 1
ATOM 1636 C CA . ILE A 1 187 ? 17.970 7.517 -26.480 1.00 68.50 187 ILE A CA 1
ATOM 1637 C C . ILE A 1 187 ? 18.201 8.653 -27.465 1.00 68.50 187 ILE A C 1
ATOM 1639 O O . ILE A 1 187 ? 18.936 9.576 -27.133 1.00 68.50 187 ILE A O 1
ATOM 1643 N N . ASP A 1 188 ? 17.478 8.642 -28.583 1.00 68.38 188 ASP A N 1
ATOM 1644 C CA . ASP A 1 188 ? 17.531 9.712 -29.577 1.00 68.38 188 ASP A CA 1
ATOM 1645 C C . ASP A 1 188 ? 17.077 11.050 -28.966 1.00 68.38 188 ASP A C 1
ATOM 1647 O O . ASP A 1 188 ? 17.827 12.021 -28.965 1.00 68.38 188 ASP A O 1
ATOM 1651 N N . ILE A 1 189 ? 15.908 11.082 -28.309 1.00 63.16 189 ILE A N 1
ATOM 1652 C CA . ILE A 1 189 ? 15.406 12.294 -27.626 1.00 63.16 189 ILE A CA 1
ATOM 1653 C C . ILE A 1 189 ? 16.336 12.753 -26.488 1.00 63.16 189 ILE A C 1
ATOM 1655 O O . ILE A 1 189 ? 16.443 13.946 -26.201 1.00 63.16 189 ILE A O 1
ATOM 1659 N N . TYR A 1 190 ? 16.965 11.820 -25.770 1.00 62.91 190 TYR A N 1
ATOM 1660 C CA . TYR A 1 190 ? 17.910 12.155 -24.709 1.00 62.91 190 TYR A CA 1
ATOM 1661 C C . TYR A 1 190 ? 19.157 12.808 -25.300 1.00 62.91 190 TYR A C 1
ATOM 1663 O O . TYR A 1 190 ? 19.525 13.887 -24.844 1.00 62.91 190 TYR A O 1
ATOM 1671 N N . TYR A 1 191 ? 19.731 12.212 -26.345 1.00 67.06 191 TYR A N 1
ATOM 1672 C CA . TYR A 1 191 ? 20.863 12.767 -27.078 1.00 67.06 191 TYR A CA 1
ATOM 1673 C C . TYR A 1 191 ? 20.553 14.171 -27.612 1.00 67.06 191 TYR A C 1
ATOM 1675 O O . TYR A 1 191 ? 21.345 15.087 -27.409 1.00 67.06 191 TYR A O 1
ATOM 1683 N N . GLU A 1 192 ? 19.365 14.387 -28.184 1.00 68.62 192 GLU A N 1
ATOM 1684 C CA . GLU A 1 192 ? 18.918 15.714 -28.633 1.00 68.62 192 GLU A CA 1
ATOM 1685 C C . GLU A 1 192 ? 18.887 16.760 -27.505 1.00 68.62 192 GLU A C 1
ATOM 1687 O O . GLU A 1 192 ? 19.136 17.941 -27.746 1.00 68.62 192 GLU A O 1
ATOM 1692 N N . LYS A 1 193 ? 18.577 16.351 -26.267 1.00 57.00 193 LYS A N 1
ATOM 1693 C CA . LYS A 1 193 ? 18.454 17.261 -25.115 1.00 57.00 193 LYS A CA 1
ATOM 1694 C C . LYS A 1 193 ? 19.753 17.490 -24.355 1.00 57.00 193 LYS A C 1
ATOM 1696 O O . LYS A 1 193 ? 19.903 18.547 -23.743 1.00 57.00 193 LYS A O 1
ATOM 1701 N N . THR A 1 194 ? 20.632 16.497 -24.302 1.00 59.44 194 THR A N 1
ATOM 1702 C CA . THR A 1 194 ? 21.818 16.509 -23.428 1.00 59.44 194 THR A CA 1
ATOM 1703 C C . THR A 1 194 ? 23.128 16.530 -24.203 1.00 59.44 194 THR A C 1
ATOM 1705 O O . THR A 1 194 ? 24.136 16.953 -23.651 1.00 59.44 194 THR A O 1
ATOM 1708 N N . GLY A 1 195 ? 23.123 16.101 -25.468 1.00 65.88 195 GLY A N 1
ATOM 1709 C CA . GLY A 1 195 ? 24.326 15.872 -26.268 1.00 65.88 195 GLY A CA 1
ATOM 1710 C C . GLY A 1 195 ? 25.045 14.553 -25.959 1.00 65.88 195 GLY A C 1
ATOM 1711 O O . GLY A 1 195 ? 26.035 14.241 -26.618 1.00 65.88 195 GLY A O 1
ATOM 1712 N N . ASP A 1 196 ? 24.547 13.758 -25.006 1.00 61.06 196 ASP A N 1
ATOM 1713 C CA . ASP A 1 196 ? 25.188 12.522 -24.551 1.00 61.06 196 ASP A CA 1
ATOM 1714 C C . ASP A 1 196 ? 24.492 11.276 -25.120 1.00 61.06 196 ASP A C 1
ATOM 1716 O O . ASP A 1 196 ? 23.279 11.104 -24.987 1.00 61.06 196 ASP A O 1
ATOM 1720 N N . TRP A 1 197 ? 25.262 10.356 -25.712 1.00 63.72 197 TRP A N 1
ATOM 1721 C CA . TRP A 1 197 ? 24.750 9.056 -26.164 1.00 63.72 197 TRP A CA 1
ATOM 1722 C C . TRP A 1 197 ? 24.671 8.049 -25.012 1.00 63.72 197 TRP A C 1
ATOM 1724 O O . TRP A 1 197 ? 25.642 7.821 -24.288 1.00 63.72 197 TRP A O 1
ATOM 1734 N N . ILE A 1 198 ? 23.530 7.370 -24.881 1.00 62.31 198 ILE A N 1
ATOM 1735 C CA . ILE A 1 198 ? 23.356 6.275 -23.919 1.00 62.31 198 ILE A CA 1
ATOM 1736 C C . ILE A 1 198 ? 23.790 4.958 -24.573 1.00 62.31 198 ILE A C 1
ATOM 1738 O O . ILE A 1 198 ? 23.101 4.436 -25.449 1.00 62.31 198 ILE A O 1
ATOM 1742 N N . ILE A 1 199 ? 24.899 4.377 -24.107 1.00 58.16 199 ILE A N 1
ATOM 1743 C CA . ILE A 1 199 ? 25.354 3.042 -24.530 1.00 58.16 199 ILE A CA 1
ATOM 1744 C C . ILE A 1 199 ? 24.740 1.988 -23.606 1.00 58.16 199 ILE A C 1
ATOM 1746 O O . ILE A 1 199 ? 25.198 1.783 -22.485 1.00 58.16 199 ILE A O 1
ATOM 1750 N N . PHE A 1 200 ? 23.704 1.290 -24.057 1.00 58.53 200 PHE A N 1
ATOM 1751 C CA . PHE A 1 200 ? 23.072 0.232 -23.268 1.00 58.53 200 PHE A CA 1
ATOM 1752 C C . PHE A 1 200 ? 23.408 -1.161 -23.815 1.00 58.53 200 PHE A C 1
ATOM 1754 O O . PHE A 1 200 ? 23.696 -1.335 -24.996 1.00 58.53 200 PHE A O 1
ATOM 1761 N N . ASN A 1 201 ? 23.353 -2.179 -22.952 1.00 56.47 201 ASN A N 1
ATOM 1762 C CA . ASN A 1 201 ? 23.480 -3.569 -23.377 1.00 56.47 201 ASN A CA 1
ATOM 1763 C C . ASN A 1 201 ? 22.160 -4.021 -24.033 1.00 56.47 201 ASN A C 1
ATOM 1765 O O . ASN A 1 201 ? 21.136 -4.033 -23.341 1.00 56.47 201 ASN A O 1
ATOM 1769 N N . PRO A 1 202 ? 22.159 -4.449 -25.310 1.00 56.84 202 PRO A N 1
ATOM 1770 C CA . PRO A 1 202 ? 20.950 -4.883 -26.018 1.00 56.84 202 PRO A CA 1
ATOM 1771 C C . PRO A 1 202 ? 20.173 -5.981 -25.278 1.00 56.84 202 PRO A C 1
ATOM 1773 O O . PRO A 1 202 ? 18.945 -6.004 -25.293 1.00 56.84 202 PRO A O 1
ATOM 1776 N N . LYS A 1 203 ? 20.875 -6.840 -24.522 1.00 54.72 203 LYS A N 1
ATOM 1777 C CA . LYS A 1 203 ? 20.267 -7.909 -23.710 1.00 54.72 203 LYS A CA 1
ATOM 1778 C C . LYS A 1 203 ? 19.399 -7.400 -22.552 1.00 54.72 203 LYS A C 1
ATOM 1780 O O . LYS A 1 203 ? 18.682 -8.181 -21.939 1.00 54.72 203 LYS A O 1
ATOM 1785 N N . TRP A 1 204 ? 19.471 -6.118 -22.194 1.00 52.34 204 TRP A N 1
ATOM 1786 C CA . TRP A 1 204 ? 18.590 -5.529 -21.174 1.00 52.34 204 TRP A CA 1
ATOM 1787 C C . TRP A 1 204 ? 17.234 -5.103 -21.715 1.00 52.34 204 TRP A C 1
ATOM 1789 O O . TRP A 1 204 ? 16.334 -4.805 -20.929 1.00 52.34 204 TRP A O 1
ATOM 1799 N N . VAL A 1 205 ? 17.114 -5.071 -23.036 1.00 53.12 205 VAL A N 1
ATOM 1800 C CA . VAL A 1 205 ? 16.023 -4.432 -23.759 1.00 53.12 205 VAL A CA 1
ATOM 1801 C C . VAL A 1 205 ? 15.193 -5.468 -24.519 1.00 53.12 205 VAL A C 1
ATOM 1803 O O . VAL A 1 205 ? 14.020 -5.234 -24.797 1.00 53.12 205 VAL A O 1
ATOM 1806 N N . THR A 1 206 ? 15.750 -6.659 -24.738 1.00 55.72 206 THR A N 1
ATOM 1807 C CA . THR A 1 206 ? 14.996 -7.812 -25.219 1.00 55.72 206 THR A CA 1
ATOM 1808 C C . THR A 1 206 ? 13.881 -8.159 -24.239 1.00 55.72 206 THR A C 1
ATOM 1810 O O . THR A 1 206 ? 14.130 -8.432 -23.059 1.00 55.72 206 THR A O 1
ATOM 1813 N N . THR A 1 207 ? 12.648 -8.177 -24.743 1.00 59.16 207 THR A N 1
ATOM 1814 C CA . THR A 1 207 ? 11.510 -8.741 -24.015 1.00 59.16 207 THR A CA 1
ATOM 1815 C C . THR A 1 207 ? 11.837 -10.198 -23.703 1.00 59.16 207 THR A C 1
ATOM 1817 O O . THR A 1 207 ? 12.072 -10.951 -24.651 1.00 59.16 207 THR A O 1
ATOM 1820 N N . PRO A 1 208 ? 11.878 -10.624 -22.428 1.00 62.84 208 PRO A N 1
ATOM 1821 C CA . PRO A 1 208 ? 11.964 -12.046 -22.145 1.00 62.84 208 PRO A CA 1
ATOM 1822 C C . PRO A 1 208 ? 10.766 -12.743 -22.794 1.00 62.84 208 PRO A C 1
ATOM 1824 O O . PRO A 1 208 ? 9.659 -12.191 -22.830 1.00 62.84 208 PRO A O 1
ATOM 1827 N N . GLU A 1 209 ? 10.996 -13.944 -23.321 1.00 70.75 209 GLU A N 1
ATOM 1828 C CA . GLU A 1 209 ? 9.910 -14.802 -23.784 1.00 70.75 209 GLU A CA 1
ATOM 1829 C C . GLU A 1 209 ? 8.889 -14.965 -22.651 1.00 70.75 209 GLU A C 1
ATOM 1831 O O . GLU A 1 209 ? 9.252 -14.951 -21.470 1.00 70.75 209 GLU A O 1
ATOM 1836 N N . TYR A 1 210 ? 7.600 -15.048 -22.990 1.00 72.75 210 TYR A N 1
ATOM 1837 C CA . TYR A 1 210 ? 6.557 -15.161 -21.978 1.00 72.75 210 TYR A CA 1
ATOM 1838 C C . TYR A 1 210 ? 6.849 -16.347 -21.053 1.00 72.75 210 TYR A C 1
ATOM 1840 O O . TYR A 1 210 ? 6.822 -17.503 -21.468 1.00 72.75 210 TYR A O 1
ATOM 1848 N N . GLN A 1 211 ? 7.085 -16.046 -19.779 1.00 72.88 211 GLN A N 1
ATOM 1849 C CA . GLN A 1 211 ? 7.248 -17.058 -18.751 1.00 72.88 211 GLN A CA 1
ATOM 1850 C C . GLN A 1 211 ? 5.914 -17.260 -18.031 1.00 72.88 211 GLN A C 1
ATOM 1852 O O . GLN A 1 211 ? 5.318 -16.280 -17.558 1.00 72.88 211 GLN A O 1
ATOM 1857 N N . PRO A 1 212 ? 5.429 -18.504 -17.904 1.00 81.12 212 PRO A N 1
ATOM 1858 C CA . PRO A 1 212 ? 4.265 -18.779 -17.084 1.00 81.12 212 PRO A CA 1
ATOM 1859 C C . PRO A 1 212 ? 4.529 -18.404 -15.621 1.00 81.12 212 PRO A C 1
ATOM 1861 O O . PRO A 1 212 ? 5.618 -18.611 -15.092 1.00 81.12 212 PRO A O 1
ATOM 1864 N N . TRP A 1 213 ? 3.514 -17.863 -14.947 1.00 74.75 213 TRP A N 1
ATOM 1865 C CA . TRP A 1 213 ? 3.633 -17.399 -13.557 1.00 74.75 213 TRP A CA 1
ATOM 1866 C C . TRP A 1 213 ? 3.841 -18.537 -12.546 1.00 74.75 213 TRP A C 1
ATOM 1868 O O . TRP A 1 213 ? 4.283 -18.289 -11.430 1.00 74.75 213 TRP A O 1
ATOM 1878 N N . TRP A 1 214 ? 3.545 -19.779 -12.937 1.00 75.88 214 TRP A N 1
ATOM 1879 C CA . TRP A 1 214 ? 3.754 -20.984 -12.131 1.00 75.88 214 TRP A CA 1
ATOM 1880 C C . TRP A 1 214 ? 5.161 -21.581 -12.279 1.00 75.88 214 TRP A C 1
ATOM 1882 O O . TRP A 1 214 ? 5.401 -22.688 -11.799 1.00 75.88 214 TRP A O 1
ATOM 1892 N N . ASN A 1 215 ? 6.088 -20.899 -12.962 1.00 77.19 215 ASN A N 1
ATOM 1893 C CA . ASN A 1 215 ? 7.448 -21.402 -13.091 1.00 77.19 215 ASN A CA 1
ATOM 1894 C C . ASN A 1 215 ? 8.185 -21.300 -11.745 1.00 77.19 215 ASN A C 1
ATOM 1896 O O . ASN A 1 215 ? 8.314 -20.217 -11.166 1.00 77.19 215 ASN A O 1
ATOM 1900 N N . PHE A 1 216 ? 8.648 -22.440 -11.236 1.00 74.69 216 PHE A N 1
ATOM 1901 C CA . PHE A 1 216 ? 9.398 -22.490 -9.988 1.00 74.69 216 PHE A CA 1
ATOM 1902 C C . PHE A 1 216 ? 10.809 -21.959 -10.217 1.00 74.69 216 PHE A C 1
ATOM 1904 O O . PHE A 1 216 ? 11.492 -22.351 -11.160 1.00 74.69 216 PHE A O 1
ATOM 1911 N N . ASN A 1 217 ? 11.286 -21.107 -9.316 1.00 72.44 217 ASN A N 1
ATOM 1912 C CA . ASN A 1 217 ? 12.608 -20.482 -9.422 1.00 72.44 217 ASN A CA 1
ATOM 1913 C C . ASN A 1 217 ? 13.758 -21.398 -8.944 1.00 72.44 217 ASN A C 1
ATOM 1915 O O . ASN A 1 217 ? 14.804 -20.916 -8.519 1.00 72.44 217 ASN A O 1
ATOM 1919 N N . GLY A 1 218 ? 13.561 -22.719 -9.004 1.00 67.94 218 GLY A N 1
ATOM 1920 C CA . GLY A 1 218 ? 14.531 -23.727 -8.574 1.00 67.94 218 GLY A CA 1
ATOM 1921 C C . GLY A 1 218 ? 14.410 -24.165 -7.113 1.00 67.94 218 GLY A C 1
ATOM 1922 O O . GLY A 1 218 ? 15.068 -25.130 -6.740 1.00 67.94 218 GLY A O 1
ATOM 1923 N N . LEU A 1 219 ? 13.548 -23.552 -6.285 1.00 71.88 219 LEU A N 1
ATOM 1924 C CA . LEU A 1 219 ? 13.422 -23.926 -4.861 1.00 71.88 219 LEU A CA 1
ATOM 1925 C C . LEU A 1 219 ? 13.102 -25.415 -4.695 1.00 71.88 219 LEU A C 1
ATOM 1927 O O . LEU A 1 219 ? 13.646 -26.096 -3.827 1.00 71.88 219 LEU A O 1
ATOM 1931 N N . ILE A 1 220 ? 12.239 -25.913 -5.575 1.00 69.12 220 ILE A N 1
ATOM 1932 C CA . ILE A 1 220 ? 11.918 -27.326 -5.699 1.00 69.12 220 ILE A CA 1
ATOM 1933 C C . ILE A 1 220 ? 12.831 -27.901 -6.787 1.00 69.12 220 ILE A C 1
ATOM 1935 O O . ILE A 1 220 ? 12.634 -27.639 -7.970 1.00 69.12 220 ILE A O 1
ATOM 1939 N N . GLY A 1 221 ? 13.846 -28.665 -6.375 1.00 69.62 221 GLY A N 1
ATOM 1940 C CA . GLY A 1 221 ? 14.721 -29.438 -7.267 1.00 69.62 221 GLY A CA 1
ATOM 1941 C C . GLY A 1 221 ? 16.135 -28.885 -7.477 1.00 69.62 221 GLY A C 1
ATOM 1942 O O . GLY A 1 221 ? 17.038 -29.678 -7.725 1.00 69.62 221 GLY A O 1
ATOM 1943 N N . ASN A 1 222 ? 16.373 -27.575 -7.334 1.00 73.69 222 ASN A N 1
ATOM 1944 C CA . ASN A 1 222 ? 17.714 -26.981 -7.442 1.00 73.69 222 ASN A CA 1
ATOM 1945 C C . ASN A 1 222 ? 17.883 -25.693 -6.598 1.00 73.69 222 ASN A C 1
ATOM 1947 O O . ASN A 1 222 ? 18.120 -24.612 -7.135 1.00 73.69 222 ASN A O 1
ATOM 1951 N N . PRO A 1 223 ? 17.778 -25.761 -5.259 1.00 75.25 223 PRO A N 1
ATOM 1952 C CA . PRO A 1 223 ? 17.818 -24.569 -4.405 1.00 75.25 223 PRO A CA 1
ATOM 1953 C C . PRO A 1 223 ? 19.166 -23.828 -4.442 1.00 75.25 223 PRO A C 1
ATOM 1955 O O . PRO A 1 223 ? 19.242 -22.666 -4.046 1.00 75.25 223 PRO A O 1
ATOM 1958 N N . GLN A 1 224 ? 20.227 -24.476 -4.935 1.00 76.94 224 GLN A N 1
ATOM 1959 C CA . GLN A 1 224 ? 21.549 -23.872 -5.107 1.00 76.94 224 GLN A CA 1
ATOM 1960 C C . GLN A 1 224 ? 21.595 -22.862 -6.262 1.00 76.94 224 GLN A C 1
ATOM 1962 O O . GLN A 1 224 ? 22.466 -21.995 -6.267 1.00 76.94 224 GLN A O 1
ATOM 1967 N N . SER A 1 225 ? 20.655 -22.923 -7.215 1.00 71.56 225 SER A N 1
ATOM 1968 C CA . SER A 1 225 ? 20.545 -21.917 -8.278 1.00 71.56 225 SER A CA 1
ATOM 1969 C C . SER A 1 225 ? 19.830 -20.639 -7.830 1.00 71.56 225 SER A C 1
ATOM 1971 O O . SER A 1 225 ? 19.817 -19.659 -8.575 1.00 71.56 225 SER A O 1
ATOM 1973 N N . ILE A 1 226 ? 19.226 -20.626 -6.635 1.00 73.62 226 ILE A N 1
ATOM 1974 C CA . ILE A 1 226 ? 18.573 -19.433 -6.094 1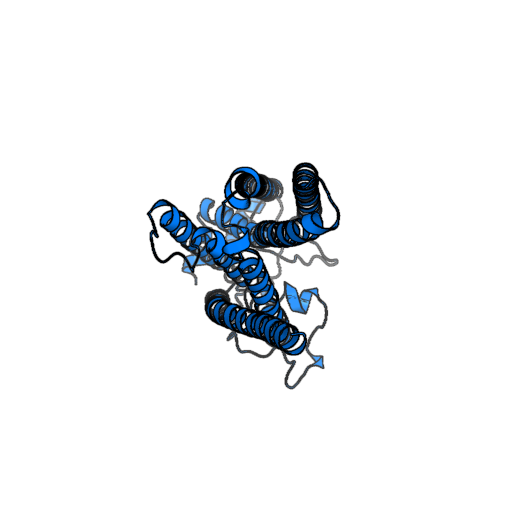.00 73.62 226 ILE A CA 1
ATOM 1975 C C . ILE A 1 226 ? 19.628 -18.504 -5.506 1.00 73.62 226 ILE A C 1
ATOM 1977 O O . ILE A 1 226 ? 20.346 -18.844 -4.567 1.00 73.62 226 ILE A O 1
ATOM 1981 N N . ASN A 1 227 ? 19.663 -17.273 -6.009 1.00 75.81 227 ASN A N 1
ATOM 1982 C CA . ASN A 1 227 ? 20.340 -16.186 -5.324 1.00 75.81 227 ASN A CA 1
ATOM 1983 C C . ASN A 1 227 ? 19.446 -15.692 -4.173 1.00 75.81 227 ASN A C 1
ATOM 1985 O O . ASN A 1 227 ? 18.422 -15.048 -4.393 1.00 75.81 227 ASN A O 1
ATOM 1989 N N . TRP A 1 228 ? 19.865 -15.999 -2.946 1.00 80.31 228 TRP A N 1
ATOM 1990 C CA . TRP A 1 228 ? 19.152 -15.688 -1.704 1.00 80.31 228 TRP A CA 1
ATOM 1991 C C . TRP A 1 228 ? 19.295 -14.230 -1.234 1.00 80.31 228 TRP A C 1
ATOM 1993 O O . TRP A 1 228 ? 18.865 -13.894 -0.130 1.00 80.31 228 TRP A O 1
ATOM 2003 N N . SER A 1 229 ? 19.894 -13.343 -2.035 1.00 82.50 229 SER A N 1
ATOM 2004 C CA . SER A 1 229 ? 19.914 -11.916 -1.703 1.00 82.50 229 SER A CA 1
ATOM 2005 C C . SER A 1 229 ? 18.489 -11.362 -1.621 1.00 82.50 229 SER A C 1
ATOM 2007 O O . SER A 1 229 ? 17.631 -11.668 -2.449 1.00 82.50 229 SER A O 1
ATOM 2009 N N . LEU A 1 230 ? 18.236 -10.509 -0.623 1.00 74.12 230 LEU A N 1
ATOM 2010 C CA . LEU A 1 230 ? 16.923 -9.884 -0.432 1.00 74.12 230 LEU A CA 1
ATOM 2011 C C . LEU A 1 230 ? 16.475 -9.105 -1.677 1.00 74.12 230 LEU A C 1
ATOM 2013 O O . LEU A 1 230 ? 15.292 -9.104 -2.012 1.00 74.12 230 LEU A O 1
ATOM 2017 N N . ASP A 1 231 ? 17.418 -8.495 -2.397 1.00 70.44 231 ASP A N 1
ATOM 2018 C CA . ASP A 1 231 ? 17.119 -7.812 -3.652 1.00 70.44 231 ASP A CA 1
ATOM 2019 C C . ASP A 1 231 ? 16.642 -8.781 -4.736 1.00 70.44 231 ASP A C 1
ATOM 2021 O O . ASP A 1 231 ? 15.635 -8.508 -5.389 1.00 70.44 231 ASP A O 1
ATOM 2025 N N . GLN A 1 232 ? 17.281 -9.941 -4.900 1.00 71.19 232 GLN A N 1
ATOM 2026 C CA . GLN A 1 232 ? 16.811 -10.917 -5.881 1.00 71.19 232 GLN A CA 1
ATOM 2027 C C . GLN A 1 232 ? 15.447 -11.500 -5.485 1.00 71.19 232 GLN A C 1
ATOM 2029 O O . GLN A 1 232 ? 14.545 -11.581 -6.316 1.00 71.19 232 GLN A O 1
ATOM 2034 N N . LEU A 1 233 ? 15.268 -11.871 -4.216 1.00 72.50 233 LEU A N 1
ATOM 2035 C CA . LEU A 1 233 ? 14.045 -12.532 -3.756 1.00 72.50 233 LEU A CA 1
ATOM 2036 C C . LEU A 1 233 ? 12.815 -11.618 -3.829 1.00 72.50 233 LEU A C 1
ATOM 2038 O O . LEU A 1 233 ? 11.735 -12.065 -4.217 1.00 72.50 233 LEU A O 1
ATOM 2042 N N . PHE A 1 234 ? 12.961 -10.338 -3.477 1.00 69.94 234 PHE A N 1
ATOM 2043 C CA . PHE A 1 234 ? 11.818 -9.428 -3.356 1.00 69.94 234 PHE A CA 1
ATOM 2044 C C . PHE A 1 234 ? 11.702 -8.422 -4.501 1.00 69.94 234 PHE A C 1
ATOM 2046 O O . PHE A 1 234 ? 10.576 -8.120 -4.924 1.00 69.94 234 PHE A O 1
ATOM 2053 N N . ASN A 1 235 ? 12.835 -7.934 -5.018 1.00 68.56 235 ASN A N 1
ATOM 2054 C CA . ASN A 1 235 ? 12.872 -6.841 -5.989 1.00 68.56 235 ASN A CA 1
ATOM 2055 C C . ASN A 1 235 ? 13.023 -7.323 -7.438 1.00 68.56 235 ASN A C 1
ATOM 2057 O O . ASN A 1 235 ? 12.605 -6.587 -8.328 1.00 68.56 235 ASN A O 1
ATOM 2061 N N . ALA A 1 236 ? 13.533 -8.537 -7.693 1.00 70.12 236 ALA A N 1
ATOM 2062 C CA . ALA A 1 236 ? 13.741 -9.042 -9.058 1.00 70.12 236 ALA A CA 1
ATOM 2063 C C . ALA A 1 236 ? 12.565 -9.851 -9.645 1.00 70.12 236 ALA A C 1
ATOM 2065 O O . ALA A 1 236 ? 12.509 -10.021 -10.859 1.00 70.12 236 ALA A O 1
ATOM 2066 N N . ASN A 1 237 ? 11.597 -10.280 -8.827 1.00 78.25 237 ASN A N 1
ATOM 2067 C CA . ASN A 1 237 ? 10.458 -11.093 -9.276 1.00 78.25 237 ASN A CA 1
ATOM 2068 C C . ASN A 1 237 ? 9.177 -10.264 -9.443 1.00 78.25 237 ASN A C 1
ATOM 2070 O O . ASN A 1 237 ? 8.726 -9.619 -8.491 1.00 78.25 237 ASN A O 1
ATOM 2074 N N . ALA A 1 238 ? 8.542 -10.329 -10.616 1.00 82.25 238 ALA A N 1
ATOM 2075 C CA . ALA A 1 238 ? 7.303 -9.598 -10.906 1.00 82.25 238 ALA A CA 1
ATOM 2076 C C . ALA A 1 238 ? 6.052 -10.236 -10.274 1.00 82.25 238 ALA A C 1
ATOM 2078 O O . ALA A 1 238 ? 5.105 -9.536 -9.909 1.00 82.25 238 ALA A O 1
ATOM 2079 N N . PHE A 1 239 ? 6.054 -11.561 -10.116 1.00 88.19 239 PHE A N 1
ATOM 2080 C CA . PHE A 1 239 ? 4.931 -12.333 -9.592 1.00 88.19 239 PHE A CA 1
ATOM 2081 C C . PHE A 1 239 ? 5.130 -12.719 -8.117 1.00 88.19 239 PHE A C 1
ATOM 2083 O O . PHE A 1 239 ? 6.232 -13.130 -7.754 1.00 88.19 239 PHE A O 1
ATOM 2090 N N . PRO A 1 240 ? 4.077 -12.680 -7.280 1.00 91.56 240 PRO A N 1
ATOM 2091 C CA . PRO A 1 240 ? 2.826 -11.931 -7.434 1.00 91.56 240 PRO A CA 1
ATOM 2092 C C . PRO A 1 240 ? 3.018 -10.421 -7.198 1.00 91.56 240 PRO A C 1
ATOM 2094 O O . PRO A 1 240 ? 4.002 -9.975 -6.600 1.00 91.56 240 PRO A O 1
ATOM 2097 N N . SER A 1 241 ? 2.051 -9.608 -7.636 1.00 92.44 241 SER A N 1
ATOM 2098 C CA . SER A 1 241 ? 2.141 -8.150 -7.488 1.00 92.44 241 SER A CA 1
ATOM 2099 C C . SER A 1 241 ? 1.889 -7.704 -6.045 1.00 92.44 241 SER A C 1
ATOM 2101 O O . SER A 1 241 ? 0.760 -7.762 -5.562 1.00 92.44 241 SER A O 1
ATOM 2103 N N . GLY A 1 242 ? 2.923 -7.204 -5.361 1.00 92.19 242 GLY A N 1
ATOM 2104 C CA . GLY A 1 242 ? 2.794 -6.650 -4.005 1.00 92.19 242 GLY A CA 1
ATOM 2105 C C . GLY A 1 242 ? 1.956 -5.367 -3.942 1.00 92.19 242 GLY A C 1
ATOM 2106 O O . GLY A 1 242 ? 1.254 -5.139 -2.960 1.00 92.19 242 GLY A O 1
ATOM 2107 N N . HIS A 1 243 ? 1.958 -4.565 -5.009 1.00 92.44 243 HIS A N 1
ATOM 2108 C CA . HIS A 1 243 ? 1.121 -3.370 -5.114 1.00 92.44 243 HIS A CA 1
ATOM 2109 C C . HIS A 1 243 ? -0.372 -3.712 -5.081 1.00 92.44 243 HIS A C 1
ATOM 2111 O O . HIS A 1 243 ? -1.153 -3.073 -4.380 1.00 92.44 243 HIS A O 1
ATOM 2117 N N . MET A 1 244 ? -0.771 -4.775 -5.785 1.00 94.31 244 MET A N 1
ATOM 2118 C CA . MET A 1 244 ? -2.164 -5.224 -5.795 1.00 94.31 244 MET A CA 1
ATOM 2119 C C . MET A 1 244 ? -2.604 -5.803 -4.447 1.00 94.31 244 MET A C 1
ATOM 2121 O O . MET A 1 244 ? -3.753 -5.619 -4.050 1.00 94.31 244 MET A O 1
ATOM 2125 N N . ALA A 1 245 ? -1.690 -6.437 -3.705 1.00 94.50 245 ALA A N 1
ATOM 2126 C CA . ALA A 1 245 ? -1.962 -6.884 -2.339 1.00 94.50 245 ALA A CA 1
ATOM 2127 C C . ALA A 1 245 ? -2.261 -5.692 -1.416 1.00 94.50 245 ALA A C 1
ATOM 2129 O O . ALA A 1 245 ? -3.221 -5.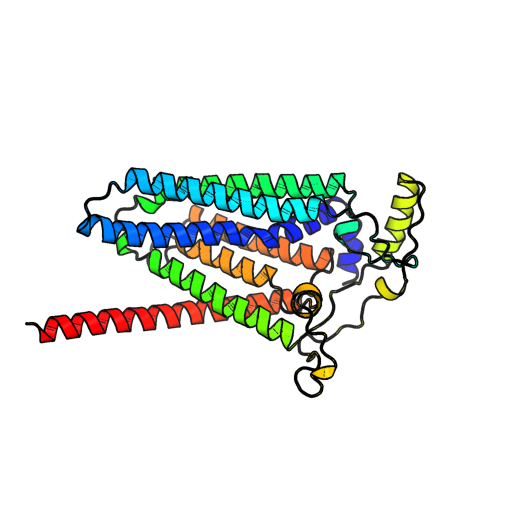734 -0.639 1.00 94.50 245 ALA A O 1
ATOM 2130 N N . GLN A 1 246 ? -1.491 -4.608 -1.555 1.00 93.50 246 GLN A N 1
ATOM 2131 C CA . GLN A 1 246 ? -1.756 -3.333 -0.888 1.00 93.50 246 GLN A CA 1
ATOM 2132 C C . GLN A 1 246 ? -3.096 -2.730 -1.311 1.00 93.50 246 GLN A C 1
ATOM 2134 O O . GLN A 1 246 ? -3.849 -2.288 -0.444 1.00 93.50 246 GLN A O 1
ATOM 2139 N N . MET A 1 247 ? -3.435 -2.758 -2.601 1.00 93.44 247 MET A N 1
ATOM 2140 C CA . MET A 1 247 ? -4.734 -2.274 -3.075 1.00 93.44 247 MET A CA 1
ATOM 2141 C C . MET A 1 247 ? -5.902 -3.026 -2.446 1.00 93.44 247 MET A C 1
ATOM 2143 O O . MET A 1 247 ? -6.897 -2.401 -2.090 1.00 93.44 247 MET A O 1
ATOM 2147 N N . GLY A 1 248 ? -5.775 -4.334 -2.218 1.00 93.06 248 GLY A N 1
ATOM 2148 C CA . GLY A 1 248 ? -6.780 -5.071 -1.454 1.00 93.06 248 GLY A CA 1
ATOM 2149 C C . GLY A 1 248 ? -6.895 -4.601 0.004 1.00 93.06 248 GLY A C 1
ATOM 2150 O O . GLY A 1 248 ? -8.007 -4.515 0.519 1.00 93.06 248 GLY A O 1
ATOM 2151 N N . MET A 1 249 ? -5.797 -4.185 0.654 1.00 92.69 249 MET A N 1
ATOM 2152 C CA . MET A 1 249 ? -5.852 -3.591 2.002 1.00 92.69 249 MET A CA 1
ATOM 2153 C C . MET A 1 249 ? -6.536 -2.217 1.998 1.00 92.69 249 MET A C 1
ATOM 2155 O O . MET A 1 249 ? -7.355 -1.939 2.874 1.00 92.69 249 MET A O 1
ATOM 2159 N N . VAL A 1 250 ? -6.247 -1.375 1.001 1.00 92.75 250 VAL A N 1
ATOM 2160 C CA . VAL A 1 250 ? -6.964 -0.105 0.787 1.00 92.75 250 VAL A CA 1
ATOM 2161 C C . VAL A 1 250 ? -8.452 -0.366 0.550 1.00 92.75 250 VAL A C 1
ATOM 2163 O O . VAL A 1 250 ? -9.293 0.277 1.179 1.00 92.75 250 VAL A O 1
ATOM 2166 N N . GLY A 1 251 ? -8.778 -1.376 -0.258 1.00 91.50 251 GLY A N 1
ATOM 2167 C CA . GLY A 1 251 ? -10.142 -1.843 -0.502 1.00 91.50 251 GLY A CA 1
ATOM 2168 C C . GLY A 1 251 ? -10.860 -2.265 0.779 1.00 91.50 251 GLY A C 1
ATOM 2169 O O . GLY A 1 251 ? -11.992 -1.849 1.018 1.00 91.50 251 GLY A O 1
ATOM 2170 N N . MET A 1 252 ? -10.195 -3.008 1.668 1.00 89.50 252 MET A N 1
ATOM 2171 C CA . MET A 1 252 ? -10.772 -3.347 2.973 1.00 89.50 252 MET A CA 1
ATOM 2172 C C . MET A 1 252 ? -11.003 -2.128 3.874 1.00 89.50 252 MET A C 1
ATOM 2174 O O . MET A 1 252 ? -11.889 -2.164 4.727 1.00 89.50 252 MET A O 1
ATOM 2178 N N . GLY A 1 253 ? -10.269 -1.030 3.681 1.00 87.88 253 GLY A N 1
ATOM 2179 C CA . GLY A 1 253 ? -10.533 0.236 4.367 1.00 87.88 253 GLY A CA 1
ATOM 2180 C C . GLY A 1 253 ? -11.966 0.744 4.151 1.00 87.88 253 GLY A C 1
ATOM 2181 O O . GLY A 1 253 ? -12.553 1.343 5.054 1.00 87.88 253 GLY A O 1
ATOM 2182 N N . PHE A 1 254 ? -12.595 0.423 3.014 1.00 86.50 254 PHE A N 1
ATOM 2183 C CA . PHE A 1 254 ? -13.996 0.774 2.748 1.00 86.50 254 PHE A CA 1
ATOM 2184 C C . PHE A 1 254 ? -14.994 0.047 3.657 1.00 86.50 254 PHE A C 1
ATOM 2186 O O . PHE A 1 254 ? -16.122 0.523 3.813 1.00 86.50 254 PHE A O 1
ATOM 2193 N N . CYS A 1 255 ? -14.599 -1.032 4.345 1.00 82.81 255 CYS A N 1
ATOM 2194 C CA . CYS A 1 255 ? -15.436 -1.652 5.376 1.00 82.81 255 CYS A CA 1
ATOM 2195 C C . CYS A 1 255 ? -15.764 -0.679 6.526 1.00 82.81 255 CYS A C 1
ATOM 2197 O O . CYS A 1 255 ? -16.826 -0.813 7.134 1.00 82.81 255 CYS A O 1
ATOM 2199 N N . PHE A 1 256 ? -14.926 0.337 6.781 1.00 81.19 256 PHE A N 1
ATOM 2200 C CA . PHE A 1 256 ? -15.227 1.411 7.740 1.00 81.19 256 PHE A CA 1
ATOM 2201 C C . PHE A 1 256 ? -16.336 2.363 7.261 1.00 81.19 256 PHE A C 1
ATOM 2203 O O . PHE A 1 256 ? -17.004 2.991 8.082 1.00 81.19 256 PHE A O 1
ATOM 2210 N N . ILE A 1 257 ? -16.545 2.474 5.945 1.00 77.06 257 ILE A N 1
ATOM 2211 C CA . ILE A 1 257 ? -17.534 3.372 5.326 1.00 77.06 257 ILE A CA 1
ATOM 2212 C C . ILE A 1 257 ? -18.876 2.662 5.141 1.00 77.06 257 ILE A C 1
ATOM 2214 O O . ILE A 1 257 ? -19.934 3.236 5.409 1.00 77.06 257 ILE A O 1
ATOM 2218 N N . ILE A 1 258 ? -18.836 1.418 4.659 1.00 74.56 258 ILE A N 1
ATOM 2219 C CA . ILE A 1 258 ? -20.039 0.672 4.280 1.00 74.56 258 ILE A CA 1
ATOM 2220 C C . ILE A 1 258 ? -20.771 0.142 5.519 1.00 74.56 258 ILE A C 1
ATOM 2222 O O . ILE A 1 258 ? -21.990 0.059 5.470 1.00 74.56 258 ILE A O 1
ATOM 2226 N N . ASN A 1 259 ? -20.056 -0.117 6.624 1.00 68.44 259 ASN A N 1
ATOM 2227 C CA . ASN A 1 259 ? -20.525 -0.866 7.796 1.00 68.44 259 ASN A CA 1
ATOM 2228 C C . ASN A 1 259 ? -21.307 -2.132 7.381 1.00 68.44 259 ASN A C 1
ATOM 2230 O O . ASN A 1 259 ? -22.519 -2.077 7.190 1.00 68.44 259 ASN A O 1
ATOM 2234 N N . PRO A 1 260 ? -20.657 -3.305 7.292 1.00 61.25 260 PRO A N 1
ATOM 2235 C CA . PRO A 1 260 ? -21.302 -4.525 6.799 1.00 61.25 260 PRO A CA 1
ATOM 2236 C C . PRO A 1 260 ? -22.495 -5.005 7.649 1.00 61.25 260 PRO A C 1
ATOM 2238 O O . PRO A 1 260 ? -23.212 -5.910 7.226 1.00 61.25 260 PRO A O 1
ATOM 2241 N N . ARG A 1 261 ? -22.712 -4.435 8.843 1.00 61.25 261 ARG A N 1
ATOM 2242 C CA . ARG A 1 261 ? -23.830 -4.773 9.736 1.00 61.25 261 ARG A CA 1
ATOM 2243 C C . ARG A 1 261 ? -25.052 -3.873 9.556 1.00 61.25 261 ARG A C 1
ATOM 2245 O O . ARG A 1 261 ? -26.134 -4.253 9.996 1.00 61.25 261 ARG A O 1
ATOM 2252 N N . ASP A 1 262 ? -24.901 -2.725 8.902 1.00 66.94 262 ASP A N 1
ATOM 2253 C CA . ASP A 1 262 ? -26.009 -1.817 8.619 1.00 66.94 262 ASP A CA 1
ATOM 2254 C C . ASP A 1 262 ? -26.630 -2.160 7.258 1.00 66.94 262 ASP A C 1
ATOM 2256 O O . ASP A 1 262 ? -26.164 -1.735 6.199 1.00 66.94 262 ASP A O 1
ATOM 2260 N N . LYS A 1 263 ? -27.681 -2.991 7.282 1.00 58.84 263 LYS A N 1
ATOM 2261 C CA . LYS A 1 263 ? -28.405 -3.421 6.073 1.00 58.84 263 LYS A CA 1
ATOM 2262 C C . LYS A 1 263 ? -29.177 -2.276 5.407 1.00 58.84 263 LYS A C 1
ATOM 2264 O O . LYS A 1 263 ? -29.635 -2.448 4.278 1.00 58.84 263 LYS A O 1
ATOM 2269 N N . GLN A 1 264 ? -29.344 -1.131 6.073 1.00 62.12 264 GLN A N 1
ATOM 2270 C CA . GLN A 1 264 ? -30.088 -0.003 5.533 1.00 62.12 264 GLN A CA 1
ATOM 2271 C C . GLN A 1 264 ? -29.150 1.153 5.163 1.00 62.12 264 GLN A C 1
ATOM 2273 O O . GLN A 1 264 ? -28.459 1.744 5.979 1.00 62.12 264 GLN A O 1
ATOM 2278 N N . THR A 1 265 ? -29.216 1.529 3.883 1.00 61.16 265 THR A N 1
ATOM 2279 C CA . THR A 1 265 ? -28.631 2.728 3.256 1.00 61.16 265 THR A CA 1
ATOM 2280 C C . THR A 1 265 ? -27.163 2.637 2.809 1.00 61.16 265 THR A C 1
ATOM 2282 O O . THR A 1 265 ? -26.288 3.425 3.193 1.00 61.16 265 THR A O 1
ATOM 2285 N N . ILE A 1 266 ? -26.901 1.749 1.842 1.00 74.88 266 ILE A N 1
ATOM 2286 C CA . ILE A 1 266 ? -25.953 2.094 0.773 1.00 74.88 266 ILE A CA 1
ATOM 2287 C C . ILE A 1 266 ? -26.595 3.243 -0.017 1.00 74.88 266 ILE A C 1
ATOM 2289 O O . ILE A 1 266 ? -27.534 3.040 -0.778 1.00 74.88 266 ILE A O 1
ATOM 2293 N N . ASN A 1 267 ? -26.134 4.469 0.220 1.00 84.75 267 ASN A N 1
ATOM 2294 C CA . ASN A 1 267 ? -26.547 5.647 -0.541 1.00 84.75 267 ASN A CA 1
ATOM 2295 C C . ASN A 1 267 ? -25.441 6.050 -1.525 1.00 84.75 267 ASN A C 1
ATOM 2297 O O . ASN A 1 267 ? -24.299 5.594 -1.418 1.00 84.75 267 ASN A O 1
ATOM 2301 N N . TRP A 1 268 ? -25.757 6.945 -2.460 1.00 86.38 268 TRP A N 1
ATOM 2302 C CA . TRP A 1 268 ? -24.805 7.392 -3.481 1.00 86.38 268 TRP A CA 1
ATOM 2303 C C . TRP A 1 268 ? -23.490 7.936 -2.887 1.00 86.38 268 TRP A C 1
ATOM 2305 O O . TRP A 1 268 ? -22.429 7.733 -3.470 1.00 86.38 268 TRP A O 1
ATOM 2315 N N . LYS A 1 269 ? -23.525 8.537 -1.686 1.00 85.81 269 LYS A N 1
ATOM 2316 C CA . LYS A 1 269 ? -22.333 9.066 -0.998 1.00 85.81 269 LYS A CA 1
ATOM 2317 C C . LYS A 1 269 ? -21.368 7.967 -0.545 1.00 85.81 269 LYS A C 1
ATOM 2319 O O . LYS A 1 269 ? -20.177 8.231 -0.437 1.00 85.81 269 LYS A O 1
ATOM 2324 N N . LYS A 1 270 ? -21.861 6.751 -0.277 1.00 85.12 270 LYS A N 1
ATOM 2325 C CA . LYS A 1 270 ? -21.033 5.565 0.017 1.00 85.12 270 LYS A CA 1
ATOM 2326 C C . LYS A 1 270 ? -20.608 4.834 -1.262 1.00 85.12 270 LYS A C 1
ATOM 2328 O O . LYS A 1 270 ? -19.513 4.289 -1.310 1.00 85.12 270 LYS A O 1
ATOM 2333 N N . VAL A 1 271 ? -21.452 4.852 -2.295 1.00 86.69 271 VAL A N 1
ATOM 2334 C CA . VAL A 1 271 ? -21.208 4.176 -3.583 1.00 86.69 271 VAL A CA 1
ATOM 2335 C C . VAL A 1 271 ? -20.124 4.868 -4.405 1.00 86.69 271 VAL A C 1
ATOM 2337 O O . VAL A 1 271 ? -19.236 4.199 -4.926 1.00 86.69 271 VAL A O 1
ATOM 2340 N N . VAL A 1 272 ? -20.157 6.200 -4.502 1.00 90.00 272 VAL A N 1
ATOM 2341 C CA . VAL A 1 272 ? -19.189 6.968 -5.304 1.00 90.00 272 VAL A CA 1
ATOM 2342 C C . VAL A 1 272 ? -17.734 6.681 -4.893 1.00 90.00 272 VAL A C 1
ATOM 2344 O O . VAL A 1 272 ? -16.943 6.345 -5.773 1.00 90.00 272 VAL A O 1
ATOM 2347 N N . PRO A 1 273 ? -17.359 6.707 -3.597 1.00 88.38 273 PRO A N 1
ATOM 2348 C CA . PRO A 1 273 ? -16.009 6.342 -3.169 1.00 88.38 273 PRO A CA 1
ATOM 2349 C C . PRO A 1 273 ? -15.581 4.918 -3.563 1.00 88.38 273 PRO A C 1
ATOM 2351 O O . PRO A 1 273 ? -14.417 4.712 -3.892 1.00 88.38 273 PRO A O 1
ATOM 2354 N N . ILE A 1 274 ? -16.505 3.950 -3.578 1.00 88.75 274 ILE A N 1
ATOM 2355 C CA . ILE A 1 274 ? -16.223 2.564 -3.994 1.00 88.75 274 ILE A CA 1
ATOM 2356 C C . ILE A 1 274 ? -15.910 2.508 -5.494 1.00 88.75 274 ILE A C 1
ATOM 2358 O O . ILE A 1 274 ? -14.935 1.880 -5.899 1.00 88.75 274 ILE A O 1
ATOM 2362 N N . TYR A 1 275 ? -16.697 3.196 -6.326 1.00 91.44 275 TYR A N 1
ATOM 2363 C CA . TYR A 1 275 ? -16.414 3.290 -7.763 1.00 91.44 275 TYR A CA 1
ATOM 2364 C C . TYR A 1 275 ? -15.085 3.997 -8.038 1.00 91.44 275 TYR A C 1
ATOM 2366 O O . TYR A 1 275 ? -14.309 3.531 -8.870 1.00 91.44 275 TYR A O 1
ATOM 2374 N N . LEU A 1 276 ? -14.791 5.082 -7.315 1.00 92.38 276 LEU A N 1
ATOM 2375 C CA . LEU A 1 276 ? -13.509 5.781 -7.423 1.00 92.38 276 LEU A CA 1
ATOM 2376 C C . LEU A 1 276 ? -12.335 4.883 -7.028 1.00 92.38 276 LEU A C 1
ATOM 2378 O O . LEU A 1 276 ? -11.297 4.937 -7.679 1.00 92.38 276 LEU A O 1
ATOM 2382 N N . PHE A 1 277 ? -12.502 4.022 -6.022 1.00 92.81 277 PHE A N 1
ATOM 2383 C CA . PHE A 1 277 ? -11.499 3.023 -5.660 1.00 92.81 277 PHE A CA 1
ATOM 2384 C C . PHE A 1 277 ? -11.236 2.027 -6.792 1.00 92.81 277 PHE A C 1
ATOM 2386 O O . PHE A 1 277 ? -10.081 1.829 -7.164 1.00 92.81 277 PHE A O 1
ATOM 2393 N N . PHE A 1 278 ? -12.280 1.445 -7.388 1.00 93.56 278 PHE A N 1
ATOM 2394 C CA . PHE A 1 278 ? -12.105 0.519 -8.513 1.00 93.56 278 PHE A CA 1
ATOM 2395 C C . PHE A 1 278 ? -11.502 1.202 -9.742 1.00 93.56 278 PHE A C 1
ATOM 2397 O O . PHE A 1 278 ? -10.673 0.611 -10.432 1.00 93.56 278 PHE A O 1
ATOM 2404 N N . PHE A 1 279 ? -11.866 2.459 -9.998 1.00 94.81 279 PHE A N 1
ATOM 2405 C CA . PHE A 1 279 ? -11.263 3.253 -11.062 1.00 94.81 279 PHE A CA 1
ATOM 2406 C C . PHE A 1 279 ? -9.775 3.522 -10.800 1.00 94.81 279 PHE A C 1
ATOM 2408 O O . PHE A 1 279 ? -8.939 3.304 -11.673 1.00 94.81 279 PHE A O 1
ATOM 2415 N N . HIS A 1 280 ? -9.427 3.920 -9.578 1.00 94.38 280 HIS A N 1
ATOM 2416 C CA . HIS A 1 280 ? -8.047 4.113 -9.148 1.00 94.38 280 HIS A CA 1
ATOM 2417 C C . HIS A 1 280 ? -7.231 2.808 -9.261 1.00 94.38 280 HIS A C 1
ATOM 2419 O O . HIS A 1 280 ? -6.126 2.811 -9.804 1.00 94.38 280 HIS A O 1
ATOM 2425 N N . GLN A 1 281 ? -7.803 1.671 -8.858 1.00 94.62 281 GLN A N 1
ATOM 2426 C CA . GLN A 1 281 ? -7.192 0.352 -9.024 1.00 94.62 281 GLN A CA 1
ATOM 2427 C C . GLN A 1 281 ? -6.974 -0.005 -10.502 1.00 94.62 281 GLN A C 1
ATOM 2429 O O . GLN A 1 281 ? -5.911 -0.512 -10.861 1.00 94.62 281 GLN A O 1
ATOM 2434 N N . LEU A 1 282 ? -7.950 0.272 -11.370 1.00 94.44 282 LEU A N 1
ATOM 2435 C CA . LEU A 1 282 ? -7.817 0.058 -12.811 1.00 94.44 282 LEU A CA 1
ATOM 2436 C C . LEU A 1 282 ? -6.666 0.889 -13.387 1.00 94.44 282 LEU A C 1
ATOM 2438 O O . LEU A 1 282 ? -5.840 0.350 -14.124 1.00 94.44 282 LEU A O 1
ATOM 2442 N N . ILE A 1 283 ? -6.566 2.172 -13.024 1.00 94.38 283 ILE A N 1
ATOM 2443 C CA . ILE A 1 283 ? -5.457 3.028 -13.465 1.00 94.38 283 ILE A CA 1
ATOM 2444 C C . ILE A 1 283 ? -4.121 2.484 -12.956 1.00 94.38 283 ILE A C 1
ATOM 2446 O O . ILE A 1 283 ? -3.148 2.484 -13.709 1.00 94.38 283 ILE A O 1
ATOM 2450 N N . MET A 1 284 ? -4.058 1.974 -11.725 1.00 94.06 284 MET A N 1
ATOM 2451 C CA . MET A 1 284 ? -2.843 1.360 -11.192 1.00 94.06 284 MET A CA 1
ATOM 2452 C C . MET A 1 284 ? -2.423 0.124 -12.001 1.00 94.06 284 MET A C 1
ATOM 2454 O O . MET A 1 284 ? -1.260 0.007 -12.386 1.00 94.06 284 MET A O 1
ATOM 2458 N N . VAL A 1 285 ? -3.365 -0.763 -12.340 1.00 93.19 285 VAL A N 1
ATOM 2459 C CA . VAL A 1 285 ? -3.081 -1.930 -13.192 1.00 93.19 285 VAL A CA 1
ATOM 2460 C C . VAL A 1 285 ? -2.599 -1.491 -14.571 1.00 93.19 285 VAL A C 1
ATOM 2462 O O . VAL A 1 285 ? -1.565 -1.971 -15.031 1.00 93.19 285 VAL A O 1
ATOM 2465 N N . LEU A 1 286 ? -3.298 -0.553 -15.216 1.00 90.38 286 LEU A N 1
ATOM 2466 C CA . LEU A 1 286 ? -2.877 -0.004 -16.508 1.00 90.38 286 LEU A CA 1
ATOM 2467 C C . LEU A 1 286 ? -1.480 0.612 -16.420 1.00 90.38 286 LEU A C 1
ATOM 2469 O O . LEU A 1 286 ? -0.658 0.389 -17.302 1.00 90.38 286 LEU A O 1
ATOM 2473 N N . SER A 1 287 ? -1.181 1.315 -15.331 1.00 89.56 287 SER A N 1
ATOM 2474 C CA . SER A 1 287 ? 0.131 1.903 -15.071 1.00 89.56 287 SER A CA 1
ATOM 2475 C C . SER A 1 287 ? 1.228 0.846 -15.016 1.00 89.56 287 SER A C 1
ATOM 2477 O O . SER A 1 287 ? 2.277 1.060 -15.620 1.00 89.56 287 SER A O 1
ATOM 2479 N N . PHE A 1 288 ? 0.975 -0.302 -14.380 1.00 86.62 288 PHE A N 1
ATOM 2480 C CA . PHE A 1 288 ? 1.927 -1.415 -14.341 1.00 86.62 288 PHE A CA 1
ATOM 2481 C C . PHE A 1 288 ? 2.157 -2.089 -15.691 1.00 86.62 288 PHE A C 1
ATOM 2483 O O . PHE A 1 288 ? 3.269 -2.525 -15.981 1.00 86.62 288 PHE A O 1
ATOM 2490 N N . LEU A 1 289 ? 1.118 -2.173 -16.520 1.00 84.56 289 LEU A N 1
ATOM 2491 C CA . LEU A 1 289 ? 1.242 -2.707 -17.876 1.00 84.56 289 LEU A CA 1
ATOM 2492 C C . LEU A 1 289 ? 2.009 -1.736 -18.780 1.00 84.56 289 LEU A C 1
ATOM 2494 O O . LEU A 1 289 ? 2.856 -2.153 -19.564 1.00 84.56 289 LEU A O 1
ATOM 2498 N N . ILE A 1 290 ? 1.732 -0.437 -18.640 1.00 79.81 290 ILE A N 1
ATOM 2499 C CA . ILE A 1 290 ? 2.360 0.646 -19.403 1.00 79.81 290 ILE A CA 1
ATOM 2500 C C . ILE A 1 290 ? 3.858 0.750 -19.084 1.00 79.81 290 ILE A C 1
ATOM 2502 O O . ILE A 1 290 ? 4.666 0.827 -20.005 1.00 79.81 290 ILE A O 1
ATOM 2506 N N . ASN A 1 291 ? 4.250 0.695 -17.806 1.00 76.75 291 ASN A N 1
ATOM 2507 C CA . ASN A 1 291 ? 5.664 0.721 -17.413 1.00 76.75 291 ASN A CA 1
ATOM 2508 C C . ASN A 1 291 ? 6.323 -0.663 -17.351 1.00 76.75 291 ASN A C 1
ATOM 2510 O O . ASN A 1 291 ? 7.431 -0.762 -16.840 1.00 76.75 291 ASN A O 1
ATOM 2514 N N . GLY A 1 292 ? 5.640 -1.732 -17.761 1.00 76.94 292 GLY A N 1
ATOM 2515 C CA . GLY A 1 292 ? 6.158 -3.101 -17.726 1.00 76.94 292 GLY A CA 1
ATOM 2516 C C . GLY A 1 292 ? 6.569 -3.657 -16.358 1.00 76.94 292 GLY A C 1
ATOM 2517 O O . GLY A 1 292 ? 7.205 -4.707 -16.277 1.00 76.94 292 GLY A O 1
ATOM 2518 N N . SER A 1 293 ? 6.182 -3.007 -15.262 1.00 80.69 293 SER A N 1
ATOM 2519 C CA . SER A 1 293 ? 6.482 -3.499 -13.913 1.00 80.69 293 SER A CA 1
ATOM 2520 C C . SER A 1 293 ? 5.651 -4.714 -13.510 1.00 80.69 293 SER A C 1
ATOM 2522 O O . SER A 1 293 ? 5.983 -5.353 -12.521 1.00 80.69 293 SER A O 1
ATOM 2524 N N . HIS A 1 294 ? 4.598 -5.072 -14.244 1.00 86.19 294 HIS A N 1
ATOM 2525 C CA . HIS A 1 294 ? 3.894 -6.334 -14.037 1.00 86.19 294 H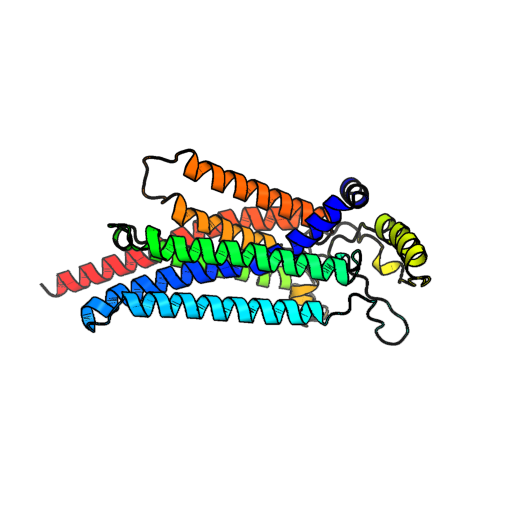IS A CA 1
ATOM 2526 C C . HIS A 1 294 ? 3.265 -6.835 -15.330 1.00 86.19 294 HIS A C 1
ATOM 2528 O O . HIS A 1 294 ? 2.898 -6.071 -16.223 1.00 86.19 294 HIS A O 1
ATOM 2534 N N . TRP A 1 295 ? 3.062 -8.140 -15.385 1.00 86.31 295 TRP A N 1
ATOM 2535 C CA . TRP A 1 295 ? 2.156 -8.762 -16.333 1.00 86.31 295 TRP A CA 1
ATOM 2536 C C . TRP A 1 295 ? 0.717 -8.707 -15.801 1.00 86.31 295 TRP A C 1
ATOM 2538 O O . TRP A 1 295 ? 0.481 -8.730 -14.592 1.00 86.31 295 TRP A O 1
ATOM 2548 N N . LEU A 1 296 ? -0.271 -8.755 -16.700 1.00 88.88 296 LEU A N 1
ATOM 2549 C CA . LEU A 1 296 ? -1.688 -8.744 -16.310 1.00 88.88 296 LEU A CA 1
ATOM 2550 C C . LEU A 1 296 ? -2.065 -9.923 -15.400 1.00 88.88 296 LEU A C 1
ATOM 2552 O O . LEU A 1 296 ? -2.890 -9.774 -14.500 1.00 88.88 296 LEU A O 1
ATOM 2556 N N . THR A 1 297 ? -1.463 -11.098 -15.600 1.00 90.75 297 THR A N 1
ATOM 2557 C CA . THR A 1 297 ? -1.757 -12.243 -14.729 1.00 90.75 297 THR A CA 1
ATOM 2558 C C . THR A 1 297 ? -1.135 -12.088 -13.339 1.00 90.75 297 THR A C 1
ATOM 2560 O O . THR A 1 297 ? -1.672 -12.672 -12.407 1.00 90.75 297 THR A O 1
ATOM 2563 N N . ASP A 1 298 ? -0.088 -11.265 -13.156 1.00 91.12 298 ASP A N 1
ATOM 2564 C CA . ASP A 1 298 ? 0.456 -10.976 -11.817 1.00 91.12 298 ASP A CA 1
ATOM 2565 C C . ASP A 1 298 ? -0.552 -10.185 -10.990 1.00 91.12 298 ASP A C 1
ATOM 2567 O O . ASP A 1 298 ? -0.797 -10.493 -9.824 1.00 91.12 298 ASP A O 1
ATOM 2571 N N . THR A 1 299 ? -1.148 -9.161 -11.604 1.00 92.62 299 THR A N 1
ATOM 2572 C CA . THR A 1 299 ? -2.105 -8.284 -10.932 1.00 92.62 299 THR A CA 1
ATOM 2573 C C . THR A 1 299 ? -3.446 -8.977 -10.717 1.00 92.62 299 THR A C 1
ATOM 2575 O O . THR A 1 299 ? -4.031 -8.856 -9.641 1.00 92.62 299 THR A O 1
ATOM 2578 N N . SER A 1 300 ? -3.901 -9.754 -11.703 1.00 93.06 300 SER A N 1
ATOM 2579 C CA . SER A 1 300 ? -5.159 -10.508 -11.633 1.00 93.06 300 SER A CA 1
ATOM 2580 C C . SER A 1 300 ? -5.099 -11.618 -10.586 1.00 93.06 300 SER A C 1
ATOM 2582 O O . SER A 1 300 ? -6.030 -11.756 -9.795 1.00 93.06 300 SER A O 1
ATOM 2584 N N . PHE A 1 301 ? -3.991 -12.370 -10.529 1.00 93.38 301 PHE A N 1
ATOM 2585 C CA . PHE A 1 301 ? -3.793 -13.405 -9.516 1.00 93.38 301 PHE A CA 1
ATOM 2586 C C . PHE A 1 301 ? -3.833 -12.814 -8.110 1.00 93.38 301 PHE A C 1
ATOM 2588 O O . PHE A 1 301 ? -4.611 -13.281 -7.279 1.00 93.38 301 PHE A O 1
ATOM 2595 N N . THR A 1 302 ? -3.049 -11.758 -7.848 1.00 93.88 302 THR A N 1
ATOM 2596 C CA . THR A 1 302 ? -3.060 -11.136 -6.521 1.00 93.88 302 THR A CA 1
ATOM 2597 C C . THR A 1 302 ? -4.447 -10.616 -6.171 1.00 93.88 302 THR A C 1
ATOM 2599 O O . THR A 1 302 ? -4.866 -10.755 -5.032 1.00 93.88 302 THR A O 1
ATOM 2602 N N . TRP A 1 303 ? -5.185 -10.056 -7.130 1.00 92.44 303 TRP A N 1
ATOM 2603 C CA . TRP A 1 303 ? -6.534 -9.565 -6.873 1.00 92.44 303 TRP A CA 1
ATOM 2604 C C . TRP A 1 303 ? -7.518 -10.677 -6.489 1.00 92.44 303 TRP A C 1
ATOM 2606 O O . TRP A 1 303 ? -8.247 -10.548 -5.505 1.00 92.44 303 TRP A O 1
ATOM 2616 N N . MET A 1 304 ? -7.516 -11.793 -7.223 1.00 93.50 304 MET A N 1
ATOM 2617 C CA . MET A 1 304 ? -8.320 -12.967 -6.866 1.00 93.50 304 MET A CA 1
ATOM 2618 C C . MET A 1 304 ? -7.926 -13.505 -5.491 1.00 93.50 304 MET A C 1
ATOM 2620 O O . MET A 1 304 ? -8.791 -13.811 -4.670 1.00 93.50 304 MET A O 1
ATOM 2624 N N . TRP A 1 305 ? -6.622 -13.562 -5.219 1.00 93.50 305 TRP A N 1
ATOM 2625 C CA . TRP A 1 305 ? -6.103 -13.963 -3.920 1.00 93.50 305 TRP A CA 1
ATOM 2626 C C . TRP A 1 305 ? -6.581 -13.028 -2.807 1.00 93.50 305 TRP A C 1
ATOM 2628 O O . TRP A 1 305 ? -7.053 -13.508 -1.782 1.00 93.50 305 TRP A O 1
ATOM 2638 N N . SER A 1 306 ? -6.562 -11.712 -3.027 1.00 93.94 306 SER A N 1
ATOM 2639 C CA . SER A 1 306 ? -7.066 -10.722 -2.074 1.00 93.94 306 SER A CA 1
ATOM 2640 C C . SER A 1 306 ? -8.529 -10.964 -1.698 1.00 93.94 306 SER A C 1
ATOM 2642 O O . SER A 1 306 ? -8.887 -10.855 -0.529 1.00 93.94 306 SER A O 1
ATOM 2644 N N . ILE A 1 307 ? -9.391 -11.332 -2.649 1.00 92.25 307 ILE A N 1
ATOM 2645 C CA . ILE A 1 307 ? -10.800 -11.652 -2.357 1.00 92.25 307 ILE A CA 1
ATOM 2646 C C . ILE A 1 307 ? -10.893 -12.865 -1.421 1.00 92.25 307 ILE A C 1
ATOM 2648 O O . ILE A 1 307 ? -11.617 -12.832 -0.421 1.00 92.25 307 ILE A O 1
ATOM 2652 N N . VAL A 1 308 ? -10.128 -13.918 -1.712 1.00 94.38 308 VAL A N 1
ATOM 2653 C CA . VAL A 1 308 ? -10.087 -15.131 -0.886 1.00 94.38 308 VAL A CA 1
ATOM 2654 C C . VAL A 1 308 ? -9.540 -14.823 0.509 1.00 94.38 308 VAL A C 1
ATOM 2656 O O . VAL A 1 308 ? -10.126 -15.246 1.506 1.00 94.38 308 VAL A O 1
ATOM 2659 N N . THR A 1 309 ? -8.464 -14.043 0.624 1.00 94.81 309 THR A N 1
ATOM 2660 C CA . THR A 1 309 ? -7.878 -13.705 1.928 1.00 94.81 309 THR A CA 1
ATOM 2661 C C . THR A 1 309 ? -8.756 -12.778 2.750 1.00 94.81 309 THR A C 1
ATOM 2663 O O . THR A 1 309 ? -8.764 -12.912 3.970 1.00 94.81 309 THR A O 1
ATOM 2666 N N . ILE A 1 310 ? -9.545 -11.893 2.132 1.00 92.81 310 ILE A N 1
ATOM 2667 C CA . ILE A 1 310 ? -10.574 -11.112 2.837 1.00 92.81 310 ILE A CA 1
ATOM 2668 C C . ILE A 1 310 ? -11.593 -12.053 3.484 1.00 92.81 310 ILE A C 1
ATOM 2670 O O . ILE A 1 310 ? -11.950 -11.876 4.652 1.00 92.81 310 ILE A O 1
ATOM 2674 N N . TRP A 1 311 ? -12.062 -13.063 2.750 1.00 92.88 311 TRP A N 1
ATOM 2675 C CA . TRP A 1 311 ? -12.997 -14.052 3.284 1.00 92.88 311 TRP A CA 1
ATOM 2676 C C . TRP A 1 311 ? -12.374 -14.862 4.432 1.00 92.88 311 TRP A C 1
ATOM 2678 O O . TRP A 1 311 ? -12.962 -14.929 5.513 1.00 92.88 311 TRP A O 1
ATOM 2688 N N . ILE A 1 312 ? -11.151 -15.374 4.257 1.00 94.94 312 ILE A N 1
ATOM 2689 C CA . ILE A 1 312 ? -10.422 -16.109 5.306 1.00 94.94 312 ILE A CA 1
ATOM 2690 C C . ILE A 1 312 ? -10.192 -15.228 6.540 1.00 94.94 312 ILE A C 1
ATOM 2692 O O . ILE A 1 312 ? -10.456 -15.659 7.660 1.00 94.94 312 ILE A O 1
ATOM 2696 N N . ALA A 1 313 ? -9.737 -13.986 6.361 1.00 94.56 313 ALA A N 1
ATOM 2697 C CA . ALA A 1 313 ? -9.482 -13.060 7.461 1.00 94.56 313 ALA A CA 1
ATOM 2698 C C . ALA A 1 313 ? -10.754 -12.783 8.272 1.00 94.56 313 ALA A C 1
ATOM 2700 O O . ALA A 1 313 ? -10.702 -12.742 9.501 1.00 94.56 313 ALA A O 1
ATOM 2701 N N . ASN A 1 314 ? -11.903 -12.643 7.603 1.00 91.50 314 ASN A N 1
ATOM 2702 C CA . ASN A 1 314 ? -13.190 -12.527 8.280 1.00 91.50 314 ASN A CA 1
ATOM 2703 C C . ASN A 1 314 ? -13.506 -13.772 9.113 1.00 91.50 314 ASN A C 1
ATOM 2705 O O . ASN A 1 314 ? -13.755 -13.637 10.309 1.00 91.50 314 ASN A O 1
ATOM 2709 N N . LEU A 1 315 ? -13.436 -14.961 8.505 1.00 93.12 315 LEU A N 1
ATOM 2710 C CA . LEU A 1 315 ? -13.743 -16.224 9.179 1.00 93.12 315 LEU A CA 1
ATOM 2711 C C . LEU A 1 315 ? -12.854 -16.471 10.398 1.00 93.12 315 LEU A C 1
ATOM 2713 O O . LEU A 1 315 ? -13.356 -16.782 11.475 1.00 93.12 315 LEU A O 1
ATOM 2717 N N . VAL A 1 316 ? -11.539 -16.314 10.241 1.00 94.69 316 VAL A N 1
ATOM 2718 C CA . VAL A 1 316 ? -10.566 -16.574 11.310 1.00 94.69 316 VAL A CA 1
ATOM 2719 C C . VAL A 1 316 ? -10.775 -15.617 12.478 1.00 94.69 316 VAL A C 1
ATOM 2721 O O . VAL A 1 316 ? -10.765 -16.046 13.635 1.00 94.69 316 VAL A O 1
ATOM 2724 N N . VAL A 1 317 ? -10.976 -14.325 12.200 1.00 93.19 317 VAL A N 1
ATOM 2725 C CA . VAL A 1 317 ? -11.164 -13.327 13.259 1.00 93.19 317 VAL A CA 1
ATOM 2726 C C . VAL A 1 317 ? -12.503 -13.517 13.960 1.00 93.19 317 VAL A C 1
ATOM 2728 O O . VAL A 1 317 ? -12.529 -13.504 15.189 1.00 93.19 317 VAL A O 1
ATOM 2731 N N . ASP A 1 318 ? -13.592 -13.740 13.224 1.00 90.94 318 ASP A N 1
ATOM 2732 C CA . ASP A 1 318 ? -14.909 -13.950 13.834 1.00 90.94 318 ASP A CA 1
ATOM 2733 C C . ASP A 1 318 ? -14.910 -15.221 14.703 1.00 90.94 318 ASP A C 1
ATOM 2735 O O . ASP A 1 318 ? -15.224 -15.140 15.890 1.00 90.94 318 ASP A O 1
ATOM 2739 N N . ALA A 1 319 ? -14.400 -16.350 14.193 1.00 91.62 319 ALA A N 1
ATOM 2740 C CA . ALA A 1 319 ? -14.291 -17.596 14.960 1.00 91.62 319 ALA A CA 1
ATOM 2741 C C . ALA A 1 319 ? -13.429 -17.448 16.229 1.00 91.62 319 ALA A C 1
ATOM 2743 O O . ALA A 1 319 ? -13.770 -17.969 17.295 1.00 91.62 319 ALA A O 1
ATOM 2744 N N . SER A 1 320 ? -12.315 -16.715 16.139 1.00 90.69 320 SER A N 1
ATOM 2745 C CA . SER A 1 320 ? -11.434 -16.471 17.289 1.00 90.69 320 SER A CA 1
ATOM 2746 C C . SER A 1 320 ? -12.121 -15.627 18.362 1.00 90.69 320 SER A C 1
ATOM 2748 O O . SER A 1 320 ? -11.980 -15.895 19.557 1.00 90.69 320 SER A O 1
ATOM 2750 N N . LEU A 1 321 ? -12.879 -14.610 17.953 1.00 86.31 321 LEU A N 1
ATOM 2751 C CA . LEU A 1 321 ? -13.556 -13.697 18.868 1.00 86.31 321 LEU A CA 1
ATOM 2752 C C . LEU A 1 321 ? -14.791 -14.324 19.516 1.00 86.31 321 LEU A C 1
ATOM 2754 O O . LEU A 1 321 ? -15.017 -14.095 20.707 1.00 86.31 321 LEU A O 1
ATOM 2758 N N . ASP A 1 322 ? -15.535 -15.151 18.787 1.00 8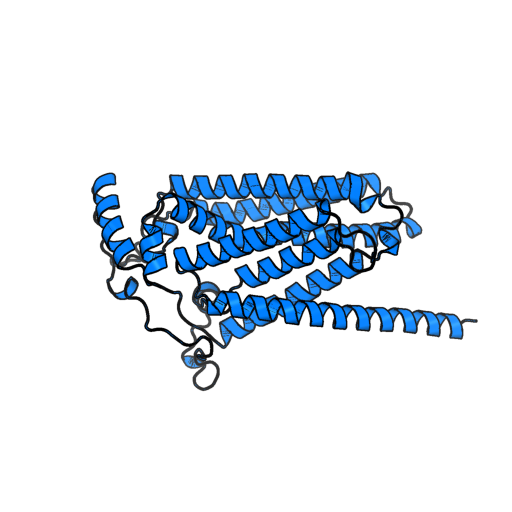5.81 322 ASP A N 1
ATOM 2759 C CA . ASP A 1 322 ? -16.682 -15.886 19.326 1.00 85.81 322 ASP A CA 1
ATOM 2760 C C . ASP A 1 322 ? -16.234 -16.907 20.379 1.00 85.81 322 ASP A C 1
ATOM 2762 O O . ASP A 1 322 ? -16.828 -17.005 21.455 1.00 85.81 322 ASP A O 1
ATOM 2766 N N . LYS A 1 323 ? -15.104 -17.590 20.145 1.00 82.56 323 LYS A N 1
ATOM 2767 C CA . LYS A 1 323 ? -14.492 -18.492 21.134 1.00 82.56 323 LYS A CA 1
ATOM 2768 C C . LYS A 1 323 ? -14.118 -17.766 22.433 1.00 82.56 323 LYS A C 1
ATOM 2770 O O . LYS A 1 323 ? -14.334 -18.303 23.519 1.00 82.56 323 LYS A O 1
ATOM 2775 N N . ILE A 1 324 ? -13.582 -16.546 22.339 1.00 79.25 324 ILE A N 1
ATOM 2776 C CA . ILE A 1 324 ? -13.239 -15.722 23.512 1.00 79.25 324 ILE A CA 1
ATOM 2777 C C . ILE A 1 324 ? -14.505 -15.264 24.251 1.00 79.25 324 ILE A C 1
ATOM 2779 O O . ILE A 1 324 ? -14.530 -15.286 25.483 1.00 79.25 324 ILE A O 1
ATOM 2783 N N . GLY A 1 325 ? -15.550 -14.867 23.519 1.00 76.31 325 GLY A N 1
ATOM 2784 C CA . GLY A 1 325 ? -16.838 -14.477 24.098 1.00 76.31 325 GLY A CA 1
ATOM 2785 C C . GLY A 1 325 ? -17.495 -15.618 24.876 1.00 76.31 325 GLY A C 1
ATOM 2786 O O . GLY A 1 325 ? -17.873 -15.438 26.033 1.00 76.31 325 GLY A O 1
ATOM 2787 N N . ASN A 1 326 ? -17.543 -16.811 24.280 1.00 72.88 326 ASN A N 1
ATOM 2788 C CA . ASN A 1 326 ? -18.125 -17.994 24.912 1.00 72.88 326 ASN A CA 1
ATOM 2789 C C . ASN A 1 326 ? -17.352 -18.420 26.165 1.00 72.88 326 ASN A C 1
ATOM 2791 O O . ASN A 1 326 ? -17.972 -18.672 27.194 1.00 72.88 326 ASN A O 1
ATOM 2795 N N . LYS A 1 327 ? -16.011 -18.409 26.127 1.00 66.88 327 LYS A N 1
ATOM 2796 C CA . LYS A 1 327 ? -15.182 -18.749 27.295 1.00 66.88 327 LYS A CA 1
ATOM 2797 C C . LYS A 1 327 ? -15.470 -17.841 28.499 1.00 66.88 327 LYS A C 1
ATOM 2799 O O . LYS A 1 327 ? -15.635 -18.342 29.606 1.00 66.88 327 LYS A O 1
ATOM 2804 N N . LYS A 1 328 ? -15.593 -16.525 28.281 1.00 63.25 328 LYS A N 1
ATOM 2805 C CA . LYS A 1 328 ? -15.929 -15.574 29.356 1.00 63.25 328 LYS A CA 1
ATOM 2806 C C . LYS A 1 328 ? -17.314 -15.825 29.950 1.00 63.25 328 LYS A C 1
ATOM 2808 O O . LYS A 1 328 ? -17.477 -15.726 31.160 1.00 63.25 328 LYS A O 1
ATOM 2813 N N . ASN A 1 329 ? -18.301 -16.161 29.120 1.00 55.19 329 ASN A N 1
ATOM 2814 C CA . ASN A 1 329 ? -19.652 -16.460 29.599 1.00 55.19 329 ASN A CA 1
ATOM 2815 C C . ASN A 1 329 ? -19.688 -17.743 30.442 1.00 55.19 329 ASN A C 1
ATOM 2817 O O . ASN A 1 329 ? -20.342 -17.756 31.482 1.00 55.19 329 ASN A O 1
ATOM 2821 N N . THR A 1 330 ? -18.950 -18.785 30.043 1.00 57.59 330 THR A N 1
ATOM 2822 C CA . THR A 1 330 ? -18.824 -20.025 30.825 1.00 57.59 330 THR A CA 1
ATOM 2823 C C . THR A 1 330 ? -18.110 -19.789 32.157 1.00 57.59 330 THR A C 1
ATOM 2825 O O . THR A 1 330 ? -18.555 -20.291 33.182 1.00 57.59 330 THR A O 1
ATOM 2828 N N . GLU A 1 331 ? -17.044 -18.982 32.179 1.00 58.97 331 GLU A N 1
ATOM 2829 C CA . GLU A 1 331 ? -16.370 -18.606 33.430 1.00 58.97 331 GLU A CA 1
ATOM 2830 C C . GLU A 1 331 ? -17.331 -17.864 34.372 1.00 58.97 331 GLU A C 1
ATOM 2832 O O . GLU A 1 331 ? -17.452 -18.243 35.530 1.00 58.97 331 GLU A O 1
ATOM 2837 N N . ILE A 1 332 ? -18.094 -16.882 33.879 1.00 53.06 332 ILE A N 1
ATOM 2838 C CA . ILE A 1 332 ? -19.078 -16.138 34.689 1.00 53.06 332 ILE A CA 1
ATOM 2839 C C . ILE A 1 332 ? -20.192 -17.047 35.230 1.00 53.06 332 ILE A C 1
ATOM 2841 O O . ILE A 1 332 ? -20.648 -16.836 36.351 1.00 53.06 332 ILE A O 1
ATOM 2845 N N . GLN A 1 333 ? -20.639 -18.042 34.458 1.00 49.88 333 GLN A N 1
ATOM 2846 C CA . GLN A 1 333 ? -21.646 -19.008 34.909 1.00 49.88 333 GLN A CA 1
ATOM 2847 C C . GLN A 1 333 ? -21.113 -19.955 35.988 1.00 49.88 333 GLN A C 1
ATOM 2849 O O . GLN A 1 333 ? -21.870 -20.303 36.878 1.00 49.88 333 GLN A O 1
ATOM 2854 N N . ASN A 1 334 ? -19.827 -20.314 35.954 1.00 56.91 334 ASN A N 1
ATOM 2855 C CA . ASN A 1 334 ? -19.204 -21.154 36.984 1.00 56.91 334 ASN A CA 1
ATOM 2856 C C . ASN A 1 334 ? -18.875 -20.391 38.285 1.00 56.91 334 ASN A C 1
ATOM 2858 O O . ASN A 1 334 ? -18.523 -21.016 39.281 1.00 56.91 334 ASN A O 1
ATOM 2862 N N . PHE A 1 335 ? -18.947 -19.054 38.273 1.00 47.50 335 PHE A N 1
ATOM 2863 C CA . PHE A 1 335 ? -18.756 -18.191 39.448 1.00 47.50 335 PHE A CA 1
ATOM 2864 C C . PHE A 1 335 ? -20.072 -17.763 40.127 1.00 47.50 335 PHE A C 1
ATOM 2866 O O . PHE A 1 335 ? -20.017 -17.109 41.170 1.00 47.50 335 PHE A O 1
ATOM 2873 N N . LYS A 1 336 ? -21.231 -18.081 39.540 1.00 46.31 336 LYS A N 1
ATOM 2874 C CA . LYS A 1 336 ? -22.560 -17.883 40.137 1.00 46.31 336 LYS A CA 1
ATOM 2875 C C . LYS A 1 336 ? -23.090 -19.205 40.659 1.00 46.31 336 LYS A C 1
ATOM 2877 O O . LYS A 1 336 ? -23.792 -19.152 41.689 1.00 46.31 336 LYS A O 1
#

InterPro domains:
  IPR000326 Phosphatidic acid phosphatase type 2/haloperoxidase [PF01569] (225-318)

Radius of gyration: 23.58 Å; chains: 1; bounding box: 64×47×70 Å

Secondary structure (DSSP, 8-state):
-HHHHHHTTSHHHHHHHHHHHHHTTTTHHHHHHHHHHHHHHHHHHHHHHHH---HHHHHHHHHHHHHHHHHHHHHHHHHHHHHS--S--EETTTEE---GGGGS-HHHHHHHHHHHHHHHHHHHHHHHHHHHHTGGG-TTTTTTTHHHHHHHHHHHHHHHHHHHHHHHHHB--------HHHHHHHHHHHHHHHS------GGGTSPPPPPPTT-B-STTT-GGGS---HIIIIIS--SS-HHHHHHHHHHHHTHHHH-TT--S---HHHHHHHHHHHHHHHHHHHHHHHTTS--HHHHHHHHHHHHHHHHHHHHHHHHHHHHHHHHHHHHHHHT-